Protein AF-A0A8J5IFN2-F1 (afdb_monomer_lite)

Radius of gyration: 24.13 Å; chains: 1; bounding box: 60×72×52 Å

pLDDT: mean 73.54, std 18.76, range [31.75, 95.25]

Organism: NCBI:txid2496075

Foldseek 3Di:
DPPPVVVVCCPPPPVVPPDDPVNVVVVVVVVCVVVVVDDDDDDDDDDDDPPPLPQDWEDDPNDIASDYQPDDDDQFFLLRLLCCQQQNDSVVSHHRLVPHALVNYNDPVVNVVSVLSVVLVVQLQVQLCVVVVHHDDNDDDSVSSVVSSVSSVVSQPFPDDPDPDDSRNQGSVNSVVRSVVVVCVVPVPPDDDPDDPDPDPDPDPPPDD

Sequence (209 aa):
MRYLAELVIYEKGVAAGNITRDVLEQTIRQILEEAGVGTTASAKEHSEHQQESSRNVHFWGGKFHFLPAKFEFPSADPLAAWMLWWFGNSTLGYPPLYRVTSRDLSSRHKASTLSEWATFVRHVTTEIESETGSAMPKIRTEAEAEKLFAIGINRLKLLPTIRARRGSQLQVSMFLRLVREAKKVANPNARSVPFRKRKRVKPGNTTVE

Structure (mmCIF, N/CA/C/O backbone):
data_AF-A0A8J5IFN2-F1
#
_entry.id   AF-A0A8J5IFN2-F1
#
loop_
_atom_site.group_PDB
_atom_site.id
_atom_site.type_symbol
_atom_site.label_atom_id
_atom_site.label_alt_id
_atom_site.label_comp_id
_atom_site.label_asym_id
_atom_site.label_entity_id
_atom_site.label_seq_id
_atom_site.pdbx_PDB_ins_code
_atom_site.Cartn_x
_atom_site.Cartn_y
_atom_site.Cartn_z
_atom_site.occupancy
_atom_site.B_iso_or_equiv
_atom_site.auth_seq_id
_atom_site.auth_comp_id
_atom_site.auth_asym_id
_atom_site.auth_atom_id
_atom_site.pdbx_PDB_model_num
ATOM 1 N N . MET A 1 1 ? 11.448 -15.592 -21.809 1.00 43.34 1 MET A N 1
ATOM 2 C CA . MET A 1 1 ? 12.712 -15.249 -21.114 1.00 43.34 1 MET A CA 1
ATOM 3 C C . MET A 1 1 ? 13.978 -15.765 -21.821 1.00 43.34 1 MET A C 1
ATOM 5 O O . MET A 1 1 ? 15.039 -15.675 -21.230 1.00 43.34 1 MET A O 1
ATOM 9 N N . ARG A 1 2 ? 13.921 -16.260 -23.074 1.00 40.34 2 ARG A N 1
ATOM 10 C CA . ARG A 1 2 ? 15.127 -16.631 -23.851 1.00 40.34 2 ARG A CA 1
ATOM 11 C C . ARG A 1 2 ? 15.752 -15.450 -24.616 1.00 40.34 2 ARG A C 1
ATOM 13 O O . ARG A 1 2 ? 16.960 -15.310 -24.624 1.00 40.34 2 ARG A O 1
ATOM 20 N N . TYR A 1 3 ? 14.934 -14.538 -25.142 1.00 42.34 3 TYR A N 1
ATOM 21 C CA . TYR A 1 3 ? 15.401 -13.517 -26.094 1.00 42.34 3 TYR A CA 1
ATOM 22 C C . TYR A 1 3 ? 15.990 -12.227 -25.491 1.00 42.34 3 TYR A C 1
ATOM 24 O O . TYR A 1 3 ? 16.661 -11.479 -26.189 1.00 42.34 3 TYR A O 1
ATOM 32 N N . LEU A 1 4 ? 15.769 -11.936 -24.202 1.00 42.19 4 LEU A N 1
ATOM 33 C CA . LEU A 1 4 ? 16.251 -10.681 -23.589 1.00 42.19 4 LEU A CA 1
ATOM 34 C C . LEU A 1 4 ? 17.667 -10.787 -22.999 1.00 42.19 4 LEU A C 1
ATOM 36 O O . LEU A 1 4 ? 18.318 -9.764 -22.812 1.00 42.19 4 LEU A O 1
ATOM 40 N N . ALA A 1 5 ? 18.152 -12.006 -22.741 1.00 47.28 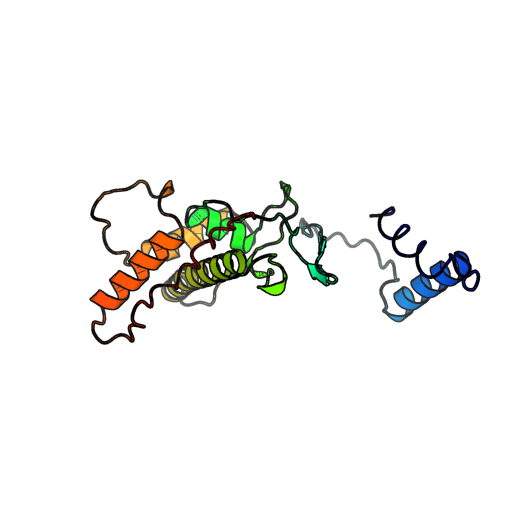5 ALA A N 1
ATOM 41 C CA . ALA A 1 5 ? 19.535 -12.245 -22.330 1.00 47.28 5 ALA A CA 1
ATOM 42 C C . ALA A 1 5 ? 20.501 -12.237 -23.530 1.00 47.28 5 ALA A C 1
ATOM 44 O O . ALA A 1 5 ? 21.638 -11.799 -23.388 1.00 47.28 5 ALA A O 1
ATOM 45 N N . GLU A 1 6 ? 20.039 -12.643 -24.719 1.00 48.25 6 GLU A N 1
ATOM 46 C CA . GLU A 1 6 ? 20.855 -12.646 -25.943 1.00 48.25 6 GLU A CA 1
ATOM 47 C C . GLU A 1 6 ? 21.257 -11.226 -26.380 1.00 48.25 6 GLU A C 1
ATOM 49 O O . GLU A 1 6 ? 22.394 -11.004 -26.787 1.00 48.25 6 GLU A O 1
ATOM 54 N N . LEU A 1 7 ? 20.366 -10.238 -26.231 1.00 51.53 7 LEU A N 1
ATOM 55 C CA . LEU A 1 7 ? 20.566 -8.892 -26.786 1.00 51.53 7 LEU A CA 1
ATOM 56 C C . LEU A 1 7 ? 21.576 -8.031 -26.005 1.00 51.53 7 LEU A C 1
ATOM 58 O O . LEU A 1 7 ? 22.334 -7.276 -26.605 1.00 51.53 7 LEU A O 1
ATOM 62 N N . VAL A 1 8 ? 21.625 -8.156 -24.672 1.00 53.34 8 VAL A N 1
ATOM 63 C CA . VAL A 1 8 ? 22.522 -7.344 -23.816 1.00 53.34 8 VAL A CA 1
ATOM 64 C C . VAL A 1 8 ? 23.979 -7.810 -23.915 1.00 53.34 8 VAL A C 1
ATOM 66 O O . VAL A 1 8 ? 24.912 -7.027 -23.747 1.00 53.34 8 VAL A O 1
ATOM 69 N N . ILE A 1 9 ? 24.175 -9.089 -24.214 1.00 52.50 9 ILE A N 1
ATOM 70 C CA . ILE A 1 9 ? 25.487 -9.730 -24.307 1.00 52.50 9 ILE A CA 1
ATOM 71 C C . ILE A 1 9 ? 26.126 -9.479 -25.683 1.00 52.50 9 ILE A C 1
ATOM 73 O O . ILE A 1 9 ? 27.347 -9.323 -25.785 1.00 52.50 9 ILE A O 1
ATOM 77 N N . TYR A 1 10 ? 25.301 -9.386 -26.731 1.00 49.12 10 TYR A N 1
ATOM 78 C CA . TYR A 1 10 ? 25.746 -9.183 -28.110 1.00 49.12 10 TYR A CA 1
ATOM 79 C C . TYR A 1 10 ? 26.488 -7.850 -28.307 1.00 49.12 10 TYR A C 1
ATOM 81 O O . TYR A 1 10 ? 27.454 -7.779 -29.062 1.00 49.12 10 TYR A O 1
ATOM 89 N N . GLU A 1 11 ? 26.086 -6.798 -27.588 1.00 50.50 11 GLU A N 1
ATOM 90 C CA . GLU A 1 11 ? 26.499 -5.427 -27.911 1.00 50.50 11 GLU A CA 1
ATOM 91 C C . GLU A 1 11 ? 27.787 -4.954 -27.211 1.00 50.50 11 GLU A C 1
ATOM 93 O O . GLU A 1 11 ? 28.382 -3.969 -27.643 1.00 50.50 11 GLU A O 1
ATOM 98 N N . LYS A 1 12 ? 28.255 -5.625 -26.143 1.00 55.62 12 LYS A N 1
ATOM 99 C CA . LYS A 1 12 ? 29.427 -5.143 -25.372 1.00 55.62 12 LYS A CA 1
ATOM 100 C C . LYS A 1 12 ? 30.565 -6.137 -25.128 1.00 55.62 12 LYS A C 1
ATOM 102 O O . LYS A 1 12 ? 31.643 -5.691 -24.753 1.00 55.62 12 LYS A O 1
ATOM 107 N N . GLY A 1 13 ? 30.370 -7.439 -25.354 1.00 52.16 13 GLY A N 1
ATOM 108 C CA . GLY A 1 13 ? 31.427 -8.452 -25.171 1.00 52.16 13 GLY A CA 1
ATOM 109 C C . GLY A 1 13 ? 31.839 -9.177 -26.455 1.00 52.16 13 GLY A C 1
ATOM 110 O O . GLY A 1 13 ? 33.022 -9.423 -26.673 1.00 52.16 13 GLY A O 1
ATOM 111 N N . VAL A 1 14 ? 30.875 -9.480 -27.330 1.00 48.56 14 VAL A N 1
ATOM 112 C CA . VAL A 1 14 ? 31.109 -10.297 -28.536 1.00 48.56 14 VAL A CA 1
ATOM 113 C C . VAL A 1 14 ? 31.611 -9.454 -29.716 1.00 48.56 14 VAL A C 1
ATOM 115 O O . VAL A 1 14 ? 32.464 -9.905 -30.476 1.00 48.56 14 VAL A O 1
ATOM 118 N N . ALA A 1 15 ? 31.173 -8.195 -29.829 1.00 49.09 15 ALA A N 1
ATOM 119 C CA . ALA A 1 15 ? 31.572 -7.289 -30.914 1.00 49.09 15 ALA A CA 1
ATOM 120 C C . ALA A 1 15 ? 33.068 -6.896 -30.909 1.00 49.09 15 ALA A C 1
ATOM 122 O O . ALA A 1 15 ? 33.572 -6.409 -31.916 1.00 49.09 15 ALA A O 1
ATOM 123 N N . ALA A 1 16 ? 33.787 -7.127 -29.803 1.00 47.34 16 ALA A N 1
ATOM 124 C CA . ALA A 1 16 ? 35.225 -6.863 -29.683 1.00 47.34 16 ALA A CA 1
ATOM 125 C C . ALA A 1 16 ? 36.113 -8.087 -29.999 1.00 47.34 16 ALA A C 1
ATOM 127 O O . ALA A 1 16 ? 37.327 -8.003 -29.845 1.00 47.34 16 ALA A O 1
ATOM 128 N N . GLY A 1 17 ? 35.534 -9.228 -30.402 1.00 52.47 17 GLY A N 1
ATOM 129 C CA . GLY A 1 17 ? 36.281 -10.415 -30.849 1.00 52.47 17 GLY A CA 1
ATOM 130 C C . GLY A 1 17 ? 37.013 -11.218 -29.762 1.00 52.47 17 GLY A C 1
ATOM 131 O O . GLY A 1 17 ? 37.648 -12.215 -30.087 1.00 52.47 17 GLY A O 1
ATOM 132 N N . ASN A 1 18 ? 36.914 -10.836 -28.484 1.00 55.81 18 ASN A N 1
ATOM 133 C CA . ASN A 1 18 ? 37.728 -11.429 -27.412 1.00 55.81 18 ASN A CA 1
ATOM 134 C C . ASN A 1 18 ? 37.058 -12.575 -26.635 1.00 55.81 18 ASN A C 1
ATOM 136 O O . ASN A 1 18 ? 37.735 -13.250 -25.863 1.00 55.81 18 ASN A O 1
ATOM 140 N N . ILE A 1 19 ? 35.750 -12.801 -26.790 1.00 61.88 19 ILE A N 1
ATOM 141 C CA . ILE A 1 19 ? 35.026 -13.853 -26.059 1.00 61.88 19 ILE A CA 1
ATOM 142 C C . ILE A 1 19 ? 34.065 -14.552 -27.020 1.00 61.88 19 ILE A C 1
ATOM 144 O O . ILE A 1 19 ? 33.159 -13.926 -27.573 1.00 61.88 19 ILE A O 1
ATOM 148 N N . THR A 1 20 ? 34.262 -15.857 -27.223 1.00 69.56 20 THR A N 1
ATOM 149 C CA . THR A 1 20 ? 33.338 -16.686 -28.002 1.00 69.56 20 THR A CA 1
ATOM 150 C C . THR A 1 20 ? 32.070 -16.959 -27.199 1.00 69.56 20 THR A C 1
ATOM 152 O O . THR A 1 20 ? 32.079 -17.012 -25.966 1.00 69.56 20 THR A O 1
ATOM 155 N N . ARG A 1 21 ? 30.957 -17.153 -27.911 1.00 63.50 21 ARG A N 1
ATOM 156 C CA . ARG A 1 21 ? 29.658 -17.504 -27.322 1.00 63.50 21 ARG A CA 1
ATOM 157 C C . ARG A 1 21 ? 29.769 -18.676 -26.341 1.00 63.50 21 ARG A C 1
ATOM 159 O O . ARG A 1 21 ? 29.189 -18.628 -25.261 1.00 63.50 21 ARG A O 1
ATOM 166 N N . ASP A 1 22 ? 30.552 -19.682 -26.705 1.00 67.94 22 ASP A N 1
ATOM 167 C CA . ASP A 1 22 ? 30.700 -20.911 -25.927 1.00 67.94 22 ASP A CA 1
ATOM 168 C C . ASP A 1 22 ? 31.394 -20.666 -24.583 1.00 67.94 22 ASP A C 1
ATOM 170 O O . ASP A 1 22 ? 30.965 -21.201 -23.563 1.00 67.94 22 ASP A O 1
ATOM 174 N N . VAL A 1 23 ? 32.411 -19.795 -24.552 1.00 72.94 23 VAL A N 1
ATOM 175 C CA . VAL A 1 23 ? 33.126 -19.429 -23.317 1.00 72.94 23 VAL A CA 1
ATOM 176 C C . VAL A 1 23 ? 32.189 -18.721 -22.346 1.00 72.94 23 VAL A C 1
ATOM 178 O O . VAL A 1 23 ? 32.189 -18.999 -21.146 1.00 72.94 23 VAL A O 1
ATOM 181 N N . LEU A 1 24 ? 31.343 -17.831 -22.857 1.00 76.00 24 LEU A N 1
ATOM 182 C CA . LEU A 1 24 ? 30.348 -17.155 -22.041 1.00 76.00 24 LEU A CA 1
ATOM 183 C C . LEU A 1 24 ? 29.290 -18.129 -21.501 1.00 76.00 24 LEU A C 1
ATOM 185 O O . LEU A 1 24 ? 28.970 -18.086 -20.312 1.00 76.00 24 LEU A O 1
ATOM 189 N N . GLU A 1 25 ? 28.757 -19.010 -22.352 1.00 74.81 25 GLU A N 1
ATOM 190 C CA . GLU A 1 25 ? 27.777 -20.015 -21.929 1.00 74.81 25 GLU A CA 1
ATOM 191 C C . GLU A 1 25 ? 28.360 -20.950 -20.859 1.00 74.81 25 GLU A C 1
ATOM 193 O O . GLU A 1 25 ? 27.680 -21.247 -19.874 1.00 74.81 25 GLU A O 1
ATOM 198 N N . GLN A 1 26 ? 29.625 -21.359 -20.995 1.00 72.75 26 GLN A N 1
ATOM 199 C CA . GLN A 1 26 ? 30.330 -22.152 -19.985 1.00 72.75 26 GLN A CA 1
ATOM 200 C C . GLN A 1 26 ? 30.529 -21.385 -18.676 1.00 72.75 26 GLN A C 1
ATOM 202 O O . GLN A 1 26 ? 30.236 -21.922 -17.611 1.00 72.75 26 GLN A O 1
ATOM 207 N N . THR A 1 27 ? 30.943 -20.119 -18.742 1.00 77.12 27 THR A N 1
ATOM 208 C CA . THR A 1 27 ? 31.175 -19.291 -17.546 1.00 77.12 27 THR A CA 1
ATOM 209 C C . THR A 1 27 ? 29.883 -19.098 -16.750 1.00 77.12 27 THR A C 1
ATOM 211 O O . THR A 1 27 ? 29.876 -19.211 -15.527 1.00 77.12 27 THR A O 1
ATOM 214 N N . ILE A 1 28 ? 28.757 -18.863 -17.433 1.00 79.75 28 ILE A N 1
ATOM 215 C CA . ILE A 1 28 ? 27.448 -18.734 -16.779 1.00 79.75 28 ILE A CA 1
ATOM 216 C C . ILE A 1 28 ? 27.044 -20.051 -16.109 1.00 79.75 28 ILE A C 1
ATOM 218 O O . ILE A 1 28 ? 26.578 -20.031 -14.971 1.00 79.75 28 ILE A O 1
ATOM 222 N N . ARG A 1 29 ? 27.220 -21.193 -16.788 1.00 76.94 29 ARG A N 1
ATOM 223 C CA . ARG A 1 29 ? 26.916 -22.515 -16.213 1.00 76.94 29 ARG A CA 1
ATOM 224 C C . ARG A 1 29 ? 27.750 -22.787 -14.967 1.00 76.94 29 ARG A C 1
ATOM 226 O O . ARG A 1 29 ? 27.187 -23.175 -13.951 1.00 76.94 29 ARG A O 1
ATOM 233 N N . GLN A 1 30 ? 29.045 -22.493 -15.026 1.00 74.88 30 GLN A N 1
ATOM 234 C CA . GLN A 1 30 ? 29.959 -22.674 -13.907 1.00 74.88 30 GLN A CA 1
ATOM 235 C C . GLN A 1 30 ? 29.561 -21.815 -12.698 1.00 74.88 30 GLN A C 1
ATOM 237 O O . GLN A 1 30 ? 29.456 -22.334 -11.594 1.00 74.88 30 GLN A O 1
ATOM 242 N N . ILE A 1 31 ? 29.240 -20.532 -12.900 1.00 78.69 31 ILE A N 1
ATOM 243 C CA . ILE A 1 31 ? 28.784 -19.649 -11.811 1.00 78.69 31 ILE A CA 1
ATOM 244 C C . ILE A 1 31 ? 27.484 -20.169 -11.178 1.00 78.69 31 ILE A C 1
ATOM 246 O O . ILE A 1 31 ? 27.303 -20.086 -9.964 1.00 78.69 31 ILE A O 1
ATOM 250 N N . LEU A 1 32 ? 26.560 -20.701 -11.985 1.00 78.19 32 LEU A N 1
ATOM 251 C CA . LEU A 1 32 ? 25.302 -21.265 -11.486 1.00 78.19 32 LEU A CA 1
ATOM 252 C C . LEU A 1 32 ? 25.517 -22.564 -10.697 1.00 78.19 32 LEU A C 1
ATOM 254 O O . LEU A 1 32 ? 24.829 -22.787 -9.699 1.00 78.19 32 LEU A O 1
ATOM 258 N N . GLU A 1 33 ? 26.464 -23.401 -11.115 1.00 75.50 33 GLU A N 1
ATOM 259 C CA . GLU A 1 33 ? 26.865 -24.613 -10.393 1.00 75.50 33 GLU A CA 1
ATOM 260 C C . GLU A 1 33 ? 27.577 -24.278 -9.077 1.00 75.50 33 GLU A C 1
ATOM 262 O O . GLU A 1 33 ? 27.197 -24.805 -8.031 1.00 75.50 33 GLU A O 1
ATOM 267 N N . GLU A 1 34 ? 28.527 -23.339 -9.095 1.00 71.88 34 GLU A N 1
ATOM 268 C CA . GLU A 1 34 ? 29.237 -22.847 -7.906 1.00 71.88 34 GLU A CA 1
ATOM 269 C C . GLU A 1 34 ? 28.287 -22.190 -6.892 1.00 71.88 34 GLU A C 1
ATOM 271 O O . GLU A 1 34 ? 28.459 -22.334 -5.682 1.00 71.88 34 GLU A O 1
ATOM 276 N N . ALA A 1 35 ? 27.236 -21.520 -7.372 1.00 71.88 35 ALA A N 1
ATOM 277 C CA . ALA A 1 35 ? 26.184 -20.948 -6.535 1.00 71.88 35 ALA A CA 1
ATOM 278 C C . ALA A 1 35 ? 25.167 -21.987 -6.013 1.00 71.88 35 ALA A C 1
ATOM 280 O O . ALA A 1 35 ? 24.217 -21.613 -5.321 1.00 71.88 35 ALA A O 1
ATOM 281 N N . GLY A 1 36 ? 25.323 -23.276 -6.344 1.00 61.78 36 GLY A N 1
ATOM 282 C CA . GLY A 1 36 ? 24.422 -24.350 -5.913 1.00 61.78 36 GLY A CA 1
ATOM 283 C C . GLY A 1 36 ? 23.045 -24.330 -6.588 1.00 61.78 36 GLY A C 1
ATOM 284 O O . GLY A 1 36 ? 22.109 -24.954 -6.096 1.00 61.78 36 GLY A O 1
ATOM 285 N N . VAL A 1 37 ? 22.897 -23.633 -7.719 1.00 58.44 37 VAL A N 1
ATOM 286 C CA . VAL A 1 37 ? 21.622 -23.464 -8.448 1.00 58.44 37 VAL A CA 1
ATOM 287 C C . VAL A 1 37 ? 21.385 -24.608 -9.461 1.00 58.44 37 VAL A C 1
ATOM 289 O O . VAL A 1 37 ? 20.407 -24.604 -10.203 1.00 58.44 37 VAL A O 1
ATOM 292 N N . GLY A 1 38 ? 22.257 -25.624 -9.487 1.00 55.91 38 GLY A N 1
ATOM 293 C CA . GLY A 1 38 ? 22.353 -26.615 -10.567 1.00 55.91 38 GLY A CA 1
ATOM 294 C C . GLY A 1 38 ? 22.021 -28.079 -10.248 1.00 55.91 38 GLY A C 1
ATOM 295 O O . GLY A 1 38 ? 22.375 -28.936 -11.049 1.00 55.91 38 GLY A O 1
ATOM 296 N N . THR A 1 39 ? 21.364 -28.420 -9.134 1.00 45.06 39 THR A N 1
ATOM 297 C CA . THR A 1 39 ? 20.964 -29.821 -8.870 1.00 45.06 39 THR A CA 1
ATOM 298 C C . THR A 1 39 ? 19.455 -30.024 -8.956 1.00 45.06 39 THR A C 1
ATOM 300 O O . THR A 1 39 ? 18.676 -29.590 -8.111 1.00 45.06 39 THR A O 1
ATOM 303 N N . THR A 1 40 ? 19.043 -30.753 -9.993 1.00 53.53 40 THR A N 1
ATOM 304 C CA . THR A 1 40 ? 17.741 -31.411 -10.098 1.00 53.53 40 THR A CA 1
ATOM 305 C C . THR A 1 40 ? 17.612 -32.463 -8.995 1.00 53.53 40 THR A C 1
ATOM 307 O O . THR A 1 40 ? 17.948 -33.630 -9.190 1.00 53.53 40 THR A O 1
ATOM 310 N N . ALA A 1 41 ? 17.129 -32.056 -7.823 1.00 39.12 41 ALA A N 1
ATOM 311 C CA . ALA A 1 41 ? 16.662 -32.971 -6.794 1.00 39.12 41 ALA A CA 1
ATOM 312 C C . ALA A 1 41 ? 15.143 -33.140 -6.925 1.00 39.12 41 ALA A C 1
ATOM 314 O O . ALA A 1 41 ? 14.375 -32.262 -6.550 1.00 39.12 41 ALA A O 1
ATOM 315 N N . SER A 1 42 ? 14.771 -34.287 -7.496 1.00 35.03 42 SER A N 1
ATOM 316 C CA . SER A 1 42 ? 13.567 -35.089 -7.254 1.00 35.03 42 SER A CA 1
ATOM 317 C C . SER A 1 42 ? 12.231 -34.364 -7.078 1.00 35.03 42 SER A C 1
ATOM 319 O O . SER A 1 42 ? 11.976 -33.704 -6.073 1.00 35.03 42 SER A O 1
ATOM 321 N N . ALA A 1 43 ? 11.309 -34.677 -7.990 1.00 42.97 43 ALA A N 1
ATOM 322 C CA . ALA A 1 43 ? 9.875 -34.591 -7.763 1.00 42.97 43 ALA A CA 1
ATOM 323 C C . ALA A 1 43 ? 9.523 -35.099 -6.352 1.00 42.97 43 ALA A C 1
ATOM 325 O O . ALA A 1 43 ? 9.616 -36.289 -6.053 1.00 42.97 43 ALA A O 1
ATOM 326 N N . LYS A 1 44 ? 9.151 -34.171 -5.474 1.00 33.62 44 LYS A N 1
ATOM 327 C CA . LYS A 1 44 ? 8.287 -34.434 -4.334 1.00 33.62 44 LYS A CA 1
ATOM 328 C C . LYS A 1 44 ? 7.076 -33.550 -4.530 1.00 33.62 44 LYS A C 1
ATOM 330 O O . LYS A 1 44 ? 7.169 -32.326 -4.482 1.00 33.62 44 LYS A O 1
ATOM 335 N N . GLU A 1 45 ? 5.969 -34.214 -4.816 1.00 39.28 45 GLU A N 1
ATOM 336 C CA . GLU A 1 45 ? 4.632 -33.660 -4.752 1.00 39.28 45 GLU A CA 1
ATOM 337 C C . GLU A 1 45 ? 4.443 -32.993 -3.387 1.00 39.28 45 GLU A C 1
ATOM 339 O O . GLU A 1 45 ? 4.274 -33.646 -2.362 1.00 39.28 45 GLU A O 1
ATOM 344 N N . HIS A 1 46 ? 4.494 -31.667 -3.380 1.00 31.75 46 HIS A N 1
ATOM 345 C CA . HIS A 1 46 ? 3.772 -30.867 -2.414 1.00 31.75 46 HIS A CA 1
ATOM 346 C C . HIS A 1 46 ? 2.969 -29.843 -3.198 1.00 31.75 46 HIS A C 1
ATOM 348 O O . HIS A 1 46 ? 3.479 -28.840 -3.697 1.00 31.75 46 HIS A O 1
ATOM 354 N N . SER A 1 47 ? 1.691 -30.173 -3.330 1.00 42.41 47 SER A N 1
ATOM 355 C CA . SER A 1 47 ? 0.607 -29.263 -3.638 1.00 42.41 47 SER A CA 1
ATOM 356 C C . SER A 1 47 ? 0.732 -27.998 -2.799 1.00 42.41 47 SER A C 1
ATOM 358 O O . SER A 1 47 ? 0.697 -28.052 -1.576 1.00 42.41 47 SER A O 1
ATOM 360 N N . GLU A 1 48 ? 0.887 -26.872 -3.475 1.00 32.91 48 GLU A N 1
ATOM 361 C CA . GLU A 1 48 ? 0.045 -25.685 -3.350 1.00 32.91 48 GLU A CA 1
ATOM 362 C C . GLU A 1 48 ? 0.576 -24.682 -4.369 1.00 32.91 48 GLU A C 1
ATOM 364 O O . GLU A 1 48 ? 1.776 -24.415 -4.428 1.00 32.91 48 GLU A O 1
ATOM 369 N N . HIS A 1 49 ? -0.319 -24.163 -5.209 1.00 33.16 49 HIS A N 1
ATOM 370 C CA . HIS A 1 49 ? -0.044 -23.099 -6.164 1.00 33.16 49 HIS A CA 1
ATOM 371 C C . HIS A 1 49 ? 0.593 -21.889 -5.462 1.00 33.16 49 HIS A C 1
ATOM 373 O O . HIS A 1 49 ? -0.073 -20.928 -5.086 1.00 33.16 49 HIS A O 1
ATOM 379 N N . GLN A 1 50 ? 1.916 -21.891 -5.347 1.00 35.62 50 GLN A N 1
ATOM 380 C CA . GLN A 1 50 ? 2.679 -20.664 -5.337 1.00 35.62 50 GLN A CA 1
ATOM 381 C C . GLN A 1 50 ? 2.711 -20.216 -6.785 1.00 35.62 50 GLN A C 1
ATOM 383 O O . GLN A 1 50 ? 3.547 -20.638 -7.581 1.00 35.62 50 GLN A O 1
ATOM 388 N N . GLN A 1 51 ? 1.751 -19.372 -7.143 1.00 40.69 51 GLN A N 1
ATOM 389 C CA . GLN A 1 51 ? 1.935 -18.482 -8.269 1.00 40.69 51 GLN A CA 1
ATOM 390 C C . GLN A 1 51 ? 3.107 -17.581 -7.860 1.00 40.69 51 GLN A C 1
ATOM 392 O O . GLN A 1 51 ? 2.930 -16.553 -7.207 1.00 40.69 51 GLN A O 1
ATOM 397 N N . GLU A 1 52 ? 4.336 -18.029 -8.132 1.00 40.91 52 GLU A N 1
ATOM 398 C CA . GLU A 1 52 ? 5.501 -17.162 -8.155 1.00 40.91 52 GLU A CA 1
ATOM 399 C C . GLU A 1 52 ? 5.138 -16.065 -9.143 1.00 40.91 52 GLU A C 1
ATOM 401 O O . GLU A 1 52 ? 5.188 -16.261 -10.355 1.00 40.91 52 GLU A O 1
ATOM 406 N N . SER A 1 53 ? 4.653 -14.939 -8.610 1.00 49.53 53 SER A N 1
ATOM 407 C CA . SER A 1 53 ? 4.360 -13.742 -9.378 1.00 49.53 53 SER A CA 1
ATOM 408 C C . SER A 1 53 ? 5.600 -13.495 -10.215 1.00 49.53 53 SER A C 1
ATOM 410 O O . SER A 1 53 ? 6.657 -13.203 -9.640 1.00 49.53 53 SER A O 1
ATOM 412 N N . SER A 1 54 ? 5.491 -13.717 -11.524 1.00 51.44 54 SER A N 1
ATOM 413 C CA . SER A 1 54 ? 6.574 -13.579 -12.483 1.00 51.44 54 SER A CA 1
ATOM 414 C C . SER A 1 54 ? 7.359 -12.336 -12.095 1.00 51.44 54 SER A C 1
ATOM 416 O O . SER A 1 54 ? 6.783 -11.247 -12.047 1.00 51.44 54 SER A O 1
ATOM 418 N N . ARG A 1 55 ? 8.621 -12.511 -11.677 1.00 65.19 55 ARG A N 1
ATOM 419 C CA . ARG A 1 55 ? 9.492 -11.417 -11.228 1.00 65.19 55 ARG A CA 1
ATOM 420 C C . ARG A 1 55 ? 9.805 -10.557 -12.452 1.00 65.19 55 ARG A C 1
ATOM 422 O O . ARG A 1 55 ? 10.869 -10.675 -13.048 1.00 65.19 55 ARG A O 1
ATOM 429 N N . ASN A 1 56 ? 8.835 -9.756 -12.878 1.00 76.00 56 ASN A N 1
ATOM 430 C CA . ASN A 1 56 ? 8.964 -8.867 -14.012 1.00 76.00 56 ASN A CA 1
ATOM 431 C C . ASN A 1 56 ? 9.866 -7.725 -13.573 1.00 76.00 56 ASN A C 1
ATOM 433 O O . ASN A 1 56 ? 9.518 -6.920 -12.710 1.00 76.00 56 ASN A O 1
ATOM 437 N N . VAL A 1 57 ? 11.070 -7.717 -14.132 1.00 85.19 57 VAL A N 1
ATOM 438 C CA . VAL A 1 57 ? 12.056 -6.672 -13.899 1.00 85.19 57 VAL A CA 1
ATOM 439 C C . VAL A 1 57 ? 12.082 -5.775 -15.126 1.00 85.19 57 VAL A C 1
ATOM 441 O O . VAL A 1 57 ? 12.105 -6.240 -16.265 1.00 85.19 57 VAL A O 1
ATOM 444 N N . HIS A 1 58 ? 12.081 -4.472 -14.888 1.00 88.75 58 HIS A N 1
ATOM 445 C CA . HIS A 1 58 ? 12.119 -3.436 -15.904 1.00 88.75 58 HIS A CA 1
ATOM 446 C C . HIS A 1 58 ? 13.435 -2.669 -15.802 1.00 88.75 58 HIS A C 1
ATOM 448 O O . HIS A 1 58 ? 13.893 -2.370 -14.702 1.00 88.75 58 HIS A O 1
ATOM 454 N N . PHE A 1 59 ? 14.036 -2.322 -16.939 1.00 88.44 59 PHE A N 1
ATOM 455 C CA . PHE A 1 59 ? 15.263 -1.529 -16.977 1.00 88.44 59 PHE A CA 1
ATOM 456 C C . PHE A 1 59 ? 14.970 -0.130 -17.515 1.00 88.44 59 PHE A C 1
ATOM 458 O O . PHE A 1 59 ? 14.489 0.027 -18.636 1.00 88.44 59 PHE A O 1
ATOM 465 N N . TRP A 1 60 ? 15.222 0.889 -16.699 1.00 92.25 60 TRP A N 1
ATOM 466 C CA . TRP A 1 60 ? 15.119 2.297 -17.079 1.00 92.25 60 TRP A CA 1
ATOM 467 C C . TRP A 1 60 ? 15.989 3.142 -16.144 1.00 92.25 60 TRP A C 1
ATOM 469 O O . TRP A 1 60 ? 16.368 2.694 -15.070 1.00 92.25 60 TRP A O 1
ATOM 479 N N . GLY A 1 61 ? 16.404 4.340 -16.571 1.00 85.44 61 GLY A N 1
ATOM 480 C CA . GLY A 1 61 ? 17.287 5.190 -15.753 1.00 85.44 61 GLY A CA 1
ATOM 481 C C . GLY A 1 61 ? 18.625 4.534 -15.365 1.00 85.44 61 GLY A C 1
ATOM 482 O O . GLY A 1 61 ? 19.199 4.883 -14.334 1.00 85.44 61 GLY A O 1
ATOM 483 N N . GLY A 1 62 ? 19.093 3.559 -16.156 1.00 87.38 62 GLY A N 1
ATOM 484 C CA . GLY A 1 62 ? 20.326 2.807 -15.905 1.00 87.38 62 GLY A CA 1
ATOM 485 C C . GLY A 1 62 ? 20.253 1.808 -14.744 1.00 87.38 62 GLY A C 1
ATOM 486 O O . GLY A 1 62 ? 21.300 1.370 -14.272 1.00 87.38 62 GLY A O 1
ATOM 487 N N . LYS A 1 63 ? 19.056 1.474 -14.238 1.00 90.25 63 LYS A N 1
ATOM 488 C CA . LYS A 1 63 ? 18.858 0.579 -13.087 1.00 90.25 63 LYS A CA 1
ATOM 489 C C . LYS A 1 63 ? 17.725 -0.416 -13.343 1.00 90.25 63 LYS A C 1
ATOM 491 O O . LYS A 1 63 ? 16.874 -0.214 -14.207 1.00 90.25 63 LYS A O 1
ATOM 496 N N . PHE A 1 64 ? 17.740 -1.507 -12.581 1.00 88.94 64 PHE A N 1
ATOM 497 C CA . PHE A 1 64 ? 16.656 -2.484 -12.548 1.00 88.94 64 PHE A CA 1
ATOM 498 C C . PHE A 1 64 ? 15.579 -2.054 -11.553 1.00 88.94 64 PHE A C 1
ATOM 500 O O . PHE A 1 64 ? 15.888 -1.614 -10.445 1.00 88.94 64 PHE A O 1
ATOM 507 N N . HIS A 1 65 ? 14.326 -2.211 -11.963 1.00 90.62 65 HIS A N 1
ATOM 508 C CA . HIS A 1 65 ? 13.145 -1.762 -11.244 1.00 90.62 65 HIS A CA 1
ATOM 509 C C . HIS A 1 65 ? 12.052 -2.824 -11.273 1.00 90.62 65 HIS A C 1
ATOM 511 O O . HIS A 1 65 ? 11.892 -3.543 -12.258 1.00 90.62 65 HIS A O 1
ATOM 517 N N . PHE A 1 66 ? 11.242 -2.869 -10.221 1.00 90.12 66 PHE A N 1
ATOM 518 C CA . PHE A 1 66 ? 10.081 -3.762 -10.143 1.00 90.12 66 PHE A CA 1
ATOM 519 C C . PHE A 1 66 ? 8.848 -3.267 -10.905 1.00 90.12 66 PHE A C 1
ATOM 521 O O . PHE A 1 66 ? 7.888 -4.011 -11.082 1.00 90.12 66 PHE A O 1
ATOM 528 N N . LEU A 1 67 ? 8.856 -2.008 -11.345 1.00 91.19 67 LEU A N 1
ATOM 529 C CA . LEU A 1 67 ? 7.763 -1.397 -12.090 1.00 91.19 67 LEU A CA 1
ATOM 530 C C . LEU A 1 67 ? 8.281 -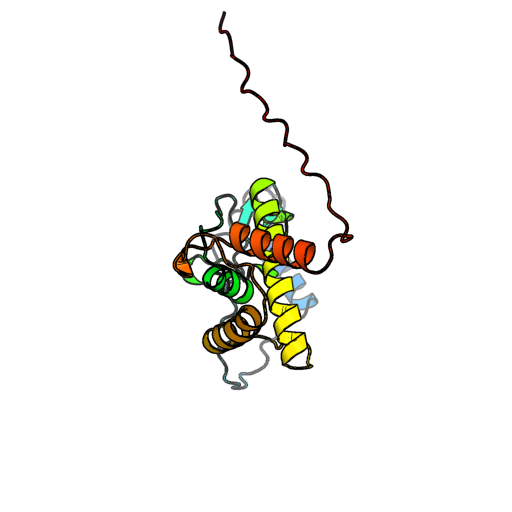0.770 -13.389 1.00 91.19 67 LEU A C 1
ATOM 532 O O . LEU A 1 67 ? 9.410 -0.265 -13.433 1.00 91.19 67 LEU A O 1
ATOM 536 N N . PRO A 1 68 ? 7.472 -0.761 -14.460 1.00 90.50 68 PRO A N 1
ATOM 537 C CA . PRO A 1 68 ? 7.835 -0.076 -15.691 1.00 90.50 68 PRO A CA 1
ATOM 538 C C . PRO A 1 68 ? 7.863 1.443 -15.473 1.00 90.50 68 PRO A C 1
ATOM 540 O O . PRO A 1 68 ? 7.073 1.983 -14.701 1.00 90.50 68 PRO A O 1
ATOM 543 N N . ALA A 1 69 ? 8.700 2.168 -16.222 1.00 89.75 69 ALA A N 1
ATOM 544 C CA . ALA A 1 69 ? 8.813 3.630 -16.102 1.00 89.75 69 ALA A CA 1
ATOM 545 C C . ALA A 1 69 ? 7.463 4.361 -16.268 1.00 89.75 69 ALA A C 1
ATOM 547 O O . ALA A 1 69 ? 7.205 5.379 -15.619 1.00 89.75 69 ALA A O 1
ATOM 548 N N . LYS A 1 70 ? 6.589 3.809 -17.119 1.00 89.69 70 LYS A N 1
ATOM 549 C CA . LYS A 1 70 ? 5.237 4.305 -17.413 1.00 89.69 70 LYS A CA 1
ATOM 550 C C . LYS A 1 70 ? 4.159 3.864 -16.413 1.00 89.69 70 LYS A C 1
ATOM 552 O O . LYS A 1 70 ? 2.989 4.114 -16.661 1.00 89.69 70 LYS A O 1
ATOM 557 N N . PHE A 1 71 ? 4.522 3.181 -15.326 1.00 90.31 71 PHE A N 1
ATOM 558 C CA . PHE A 1 71 ? 3.569 2.783 -14.290 1.00 90.31 71 PHE A CA 1
ATOM 559 C C . PHE A 1 71 ? 2.844 4.005 -13.727 1.00 90.31 71 PHE A C 1
ATOM 561 O O . PHE A 1 71 ? 3.499 4.973 -13.340 1.00 90.31 71 PHE A O 1
ATOM 568 N N . GLU A 1 72 ? 1.522 3.937 -13.628 1.00 89.75 72 GLU A N 1
ATOM 569 C CA . GLU A 1 72 ? 0.705 4.947 -12.966 1.00 89.75 72 GLU A CA 1
ATOM 570 C C . GLU A 1 72 ? -0.105 4.304 -11.847 1.00 89.75 72 GLU A C 1
ATOM 572 O O . GLU A 1 72 ? -0.624 3.195 -11.990 1.00 89.75 72 GLU A O 1
ATOM 577 N N . PHE A 1 73 ? -0.221 5.017 -10.726 1.00 86.75 73 PHE A N 1
ATOM 578 C CA . PHE A 1 73 ? -1.108 4.584 -9.656 1.00 86.75 73 PHE A CA 1
ATOM 579 C C . PHE A 1 73 ? -2.558 4.746 -10.120 1.00 86.75 73 PHE A C 1
ATOM 581 O O . PHE A 1 73 ? -2.928 5.838 -10.564 1.00 86.75 73 PHE A O 1
ATOM 588 N N . PRO A 1 74 ? -3.398 3.707 -9.995 1.00 85.69 74 PRO A N 1
ATOM 589 C CA . PRO A 1 74 ? -4.809 3.856 -10.291 1.00 85.69 74 PRO A CA 1
ATOM 590 C C . PRO A 1 74 ? -5.452 4.816 -9.287 1.00 85.69 74 PRO A C 1
ATOM 592 O O . PRO A 1 74 ? -5.044 4.907 -8.124 1.00 85.69 74 PRO A O 1
ATOM 595 N N . SER A 1 75 ? -6.509 5.503 -9.722 1.00 79.62 75 SER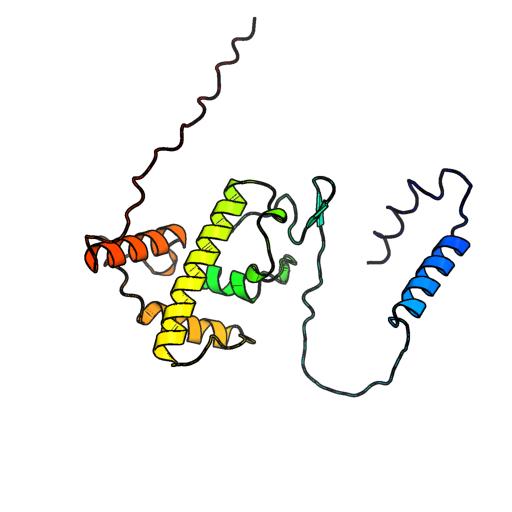 A N 1
ATOM 596 C CA . SER A 1 75 ? -7.431 6.159 -8.795 1.00 79.62 75 SER A CA 1
ATOM 597 C C . SER A 1 75 ? -8.215 5.076 -8.052 1.00 79.62 75 SER A C 1
ATOM 599 O O . SER A 1 75 ? -9.305 4.702 -8.472 1.00 79.62 75 SER A O 1
ATOM 601 N N . ALA A 1 76 ? -7.626 4.553 -6.981 1.00 79.06 76 ALA A N 1
ATOM 602 C CA . ALA A 1 76 ? -8.172 3.457 -6.196 1.00 79.06 76 ALA A CA 1
ATOM 603 C C . ALA A 1 76 ? -8.924 3.961 -4.956 1.00 79.06 76 ALA A C 1
ATOM 605 O O . ALA A 1 76 ? -8.501 4.922 -4.295 1.00 79.06 76 ALA A O 1
ATOM 606 N N . ASP A 1 77 ? -10.016 3.272 -4.631 1.00 84.94 77 ASP A N 1
ATOM 607 C CA . ASP A 1 77 ? -10.606 3.331 -3.298 1.00 84.94 77 ASP A CA 1
ATOM 608 C C . ASP A 1 77 ? -9.713 2.590 -2.268 1.00 84.94 77 ASP A C 1
ATOM 610 O O . ASP A 1 77 ? -8.773 1.884 -2.653 1.00 84.94 77 ASP A O 1
ATOM 614 N N . PRO A 1 78 ? -9.933 2.775 -0.952 1.00 88.50 78 PRO A N 1
ATOM 615 C CA . PRO A 1 78 ? -9.196 2.095 0.102 1.00 88.50 78 PRO A CA 1
ATOM 616 C C . PRO A 1 78 ? -9.086 0.577 -0.054 1.00 88.50 78 PRO A C 1
ATOM 618 O O . PRO A 1 78 ? -8.012 0.035 0.201 1.00 88.50 78 PRO A O 1
ATOM 621 N N . LEU A 1 79 ? -10.150 -0.106 -0.481 1.00 88.50 79 LEU A N 1
ATOM 622 C CA . LEU A 1 79 ? -10.137 -1.561 -0.622 1.00 88.50 79 LEU A CA 1
ATOM 623 C C . LEU A 1 79 ? -9.272 -1.973 -1.816 1.00 88.50 79 LEU A C 1
ATOM 625 O O . LEU A 1 79 ? -8.401 -2.827 -1.683 1.00 88.50 79 LEU A O 1
ATOM 629 N N . ALA A 1 80 ? -9.436 -1.317 -2.962 1.00 89.62 80 ALA A N 1
ATOM 630 C CA . ALA A 1 80 ? -8.617 -1.559 -4.143 1.00 89.62 80 ALA A CA 1
ATOM 631 C C . ALA A 1 80 ? -7.130 -1.262 -3.876 1.00 89.62 80 ALA A C 1
ATOM 633 O O . ALA A 1 80 ? -6.256 -2.016 -4.305 1.00 89.62 80 ALA A O 1
ATOM 634 N N . ALA A 1 81 ? -6.824 -0.199 -3.126 1.00 91.81 81 ALA A N 1
ATOM 635 C CA . ALA A 1 81 ? -5.459 0.109 -2.711 1.00 91.81 81 ALA A CA 1
ATOM 636 C C . ALA A 1 81 ? -4.889 -0.946 -1.750 1.00 91.81 81 ALA A C 1
ATOM 638 O O . ALA A 1 81 ? -3.723 -1.317 -1.876 1.00 91.81 81 ALA A O 1
ATOM 639 N N . TRP A 1 82 ? -5.708 -1.454 -0.823 1.00 94.12 82 TRP A N 1
ATOM 640 C CA . TRP A 1 82 ? -5.352 -2.558 0.070 1.00 94.12 82 TRP A CA 1
ATOM 641 C C . TRP A 1 82 ? -5.053 -3.847 -0.707 1.00 94.12 82 TRP A C 1
ATOM 643 O O . TRP A 1 82 ? -4.027 -4.481 -0.469 1.00 94.12 82 TRP A O 1
ATOM 653 N N . MET A 1 83 ? -5.876 -4.186 -1.699 1.00 93.12 83 MET A N 1
ATOM 654 C CA . MET A 1 83 ? -5.659 -5.352 -2.561 1.00 93.12 83 MET A CA 1
ATOM 655 C C . MET A 1 83 ? -4.380 -5.241 -3.383 1.00 93.12 83 MET A C 1
ATOM 657 O O . MET A 1 83 ? -3.533 -6.134 -3.349 1.00 93.12 83 MET A O 1
ATOM 661 N N . LEU A 1 84 ? -4.182 -4.107 -4.058 1.00 93.38 84 LEU A N 1
ATOM 662 C CA . LEU A 1 84 ? -2.956 -3.832 -4.808 1.00 93.38 84 LEU A CA 1
ATOM 663 C C . LEU A 1 84 ? -1.716 -3.864 -3.909 1.00 93.38 84 LEU A C 1
ATOM 665 O O . LEU A 1 84 ? -0.641 -4.271 -4.351 1.00 93.38 84 LEU A O 1
ATOM 669 N N . TRP A 1 85 ? -1.848 -3.459 -2.644 1.00 95.25 85 TRP A N 1
ATOM 670 C CA . TRP A 1 85 ? -0.742 -3.512 -1.701 1.00 95.25 85 TRP A CA 1
ATOM 671 C C . TRP A 1 85 ? -0.231 -4.935 -1.487 1.00 95.25 85 TRP A C 1
ATOM 673 O O . TRP A 1 85 ? 0.978 -5.152 -1.583 1.00 95.25 85 TRP A O 1
ATOM 683 N N . TRP A 1 86 ? -1.132 -5.891 -1.252 1.00 93.94 86 TRP A N 1
ATOM 684 C CA . TRP A 1 86 ? -0.786 -7.268 -0.886 1.00 93.94 86 TRP A CA 1
ATOM 685 C C . TRP A 1 86 ? -0.615 -8.219 -2.071 1.00 93.94 86 TRP A C 1
ATOM 687 O O . TRP A 1 86 ? 0.257 -9.088 -2.015 1.00 93.94 86 TRP A O 1
ATOM 697 N N . PHE A 1 87 ? -1.382 -8.034 -3.145 1.00 91.12 87 PHE A N 1
ATOM 698 C CA . PHE A 1 87 ? -1.392 -8.938 -4.302 1.00 91.12 87 PHE A CA 1
ATOM 699 C C . PHE A 1 87 ? -0.791 -8.319 -5.564 1.00 91.12 87 PHE A C 1
ATOM 701 O O . PHE A 1 87 ? -0.356 -9.041 -6.460 1.00 91.12 87 PHE A O 1
ATOM 708 N N . GLY A 1 88 ? -0.699 -6.990 -5.628 1.00 91.19 88 GLY A N 1
ATOM 709 C CA . GLY A 1 88 ? -0.276 -6.303 -6.843 1.00 91.19 88 GLY A CA 1
ATOM 710 C C . GLY A 1 88 ? -1.309 -6.477 -7.953 1.00 91.19 88 GLY A C 1
ATOM 711 O O . GLY A 1 88 ? -2.508 -6.542 -7.696 1.00 91.19 88 GLY A O 1
ATOM 712 N N . ASN A 1 89 ? -0.847 -6.535 -9.200 1.00 88.81 89 ASN A N 1
ATOM 713 C CA . ASN A 1 89 ? -1.705 -6.831 -10.342 1.00 88.81 89 ASN A CA 1
ATOM 714 C C . ASN A 1 89 ? -1.016 -7.851 -11.248 1.00 88.81 89 ASN A C 1
ATOM 716 O O . ASN A 1 89 ? -0.163 -7.494 -12.060 1.00 88.81 89 ASN A O 1
ATOM 720 N N . SER A 1 90 ? -1.416 -9.114 -11.123 1.00 82.19 90 SER A N 1
ATOM 721 C CA . SER A 1 90 ? -0.874 -10.230 -11.899 1.00 82.19 90 SER A CA 1
ATOM 722 C C . SER A 1 90 ? -1.096 -10.066 -13.404 1.00 82.19 90 SER A C 1
ATOM 724 O O . SER A 1 90 ? -0.184 -10.348 -14.178 1.00 82.19 90 SER A O 1
ATOM 726 N N . THR A 1 91 ? -2.248 -9.530 -13.827 1.00 83.00 91 THR A N 1
ATOM 727 C CA . THR A 1 91 ? -2.564 -9.325 -15.254 1.00 83.00 91 THR A CA 1
ATOM 728 C C . THR A 1 91 ? -1.615 -8.333 -15.926 1.00 83.00 91 THR A C 1
ATOM 730 O O . THR A 1 91 ? -1.206 -8.539 -17.065 1.00 83.00 91 THR A O 1
ATOM 733 N N . LEU A 1 92 ? -1.206 -7.286 -15.202 1.00 83.25 92 LEU A N 1
ATOM 734 C CA . LEU A 1 92 ? -0.228 -6.298 -15.670 1.00 83.25 92 LEU A CA 1
ATOM 735 C C . LEU A 1 92 ? 1.210 -6.635 -15.258 1.00 83.25 92 LEU A C 1
ATOM 737 O O . LEU A 1 92 ? 2.135 -5.884 -15.574 1.00 83.25 92 LEU A O 1
ATOM 741 N N . GLY A 1 93 ? 1.408 -7.751 -14.555 1.00 83.69 93 GLY A N 1
ATOM 742 C CA . GLY A 1 93 ? 2.712 -8.178 -14.075 1.00 83.69 93 GLY A CA 1
ATOM 743 C C . GLY A 1 93 ? 3.297 -7.303 -12.966 1.00 83.69 93 GLY A C 1
ATOM 744 O O . GLY A 1 93 ? 4.513 -7.312 -12.786 1.00 83.69 93 GLY A O 1
ATOM 745 N N . TYR A 1 94 ? 2.470 -6.534 -12.255 1.00 88.75 94 TYR A N 1
ATOM 746 C CA . TYR A 1 94 ? 2.901 -5.675 -11.156 1.00 88.75 94 TYR A CA 1
ATOM 747 C C . TYR A 1 94 ? 2.995 -6.480 -9.862 1.00 88.75 94 TYR A C 1
ATOM 749 O O . TYR A 1 94 ? 2.017 -7.131 -9.481 1.00 88.75 94 TYR A O 1
ATOM 757 N N . PRO A 1 95 ? 4.135 -6.426 -9.154 1.00 90.31 95 PRO A N 1
ATOM 758 C CA . PRO A 1 95 ? 4.270 -7.122 -7.890 1.00 90.31 95 PRO A CA 1
ATOM 759 C C . PRO A 1 95 ? 3.405 -6.463 -6.810 1.00 90.31 95 PRO A C 1
ATOM 761 O O . PRO A 1 95 ? 2.993 -5.306 -6.957 1.00 90.31 95 PRO A O 1
ATOM 764 N N . PRO A 1 96 ? 3.183 -7.163 -5.687 1.00 93.31 96 PRO A N 1
ATOM 765 C CA . PRO A 1 96 ? 2.646 -6.548 -4.482 1.00 93.31 96 PRO A CA 1
ATOM 766 C C . PRO A 1 96 ? 3.373 -5.251 -4.130 1.00 93.31 96 PRO A C 1
ATOM 768 O O . PRO A 1 96 ? 4.607 -5.232 -4.029 1.00 93.31 96 PRO A O 1
ATOM 771 N N . LEU A 1 97 ? 2.624 -4.163 -3.929 1.00 92.44 97 LEU A N 1
ATOM 772 C CA . LEU A 1 97 ? 3.226 -2.840 -3.745 1.00 92.44 97 LEU A CA 1
ATOM 773 C C . LEU A 1 97 ? 4.047 -2.724 -2.456 1.00 92.44 97 LEU A C 1
ATOM 775 O O . LEU A 1 97 ? 4.938 -1.881 -2.403 1.00 92.44 97 LEU A O 1
ATOM 779 N N . TYR A 1 98 ? 3.847 -3.597 -1.459 1.00 91.50 98 TYR A N 1
ATOM 780 C CA . TYR A 1 98 ? 4.719 -3.634 -0.274 1.00 91.50 98 TYR A CA 1
ATOM 781 C C . TYR A 1 98 ? 6.187 -3.962 -0.601 1.00 91.50 98 TYR A C 1
ATOM 783 O O . TYR A 1 98 ? 7.070 -3.686 0.209 1.00 91.50 98 TYR A O 1
ATOM 791 N N . ARG A 1 99 ? 6.461 -4.555 -1.773 1.00 89.75 99 ARG A N 1
ATOM 792 C CA . ARG A 1 99 ? 7.820 -4.861 -2.257 1.00 89.75 99 ARG A CA 1
ATOM 793 C C . ARG A 1 99 ? 8.445 -3.714 -3.051 1.00 89.75 99 ARG A C 1
ATOM 795 O O . ARG A 1 99 ? 9.646 -3.733 -3.305 1.00 89.75 99 ARG A O 1
ATOM 802 N N . VAL A 1 100 ? 7.637 -2.743 -3.468 1.00 91.81 100 VAL A N 1
ATOM 803 C CA . VAL A 1 100 ? 8.060 -1.616 -4.300 1.00 91.81 100 VAL A CA 1
ATOM 804 C C . VAL A 1 100 ? 8.691 -0.549 -3.414 1.00 91.81 100 VAL A C 1
ATOM 806 O O . VAL A 1 100 ? 8.172 -0.205 -2.353 1.00 91.81 100 VAL A O 1
ATOM 809 N N . THR A 1 101 ? 9.807 0.018 -3.861 1.00 90.06 101 THR A N 1
ATOM 810 C CA . THR A 1 101 ? 10.476 1.128 -3.178 1.00 90.06 101 THR A CA 1
ATOM 811 C C . THR A 1 101 ? 10.357 2.424 -3.975 1.00 90.06 101 THR A C 1
ATOM 813 O O . THR A 1 101 ? 10.010 2.433 -5.153 1.00 90.06 101 THR A O 1
ATOM 816 N N . SER A 1 102 ? 10.698 3.560 -3.362 1.00 89.69 102 SER A N 1
ATOM 817 C CA . SER A 1 102 ? 10.729 4.853 -4.065 1.00 89.69 102 SER A CA 1
ATOM 818 C C . SER A 1 102 ? 11.668 4.867 -5.277 1.00 89.69 102 SER A C 1
ATOM 820 O O . SER A 1 102 ? 11.464 5.665 -6.188 1.00 89.69 102 SER A O 1
ATOM 822 N N . ARG A 1 103 ? 12.675 3.980 -5.303 1.00 89.19 103 ARG A N 1
ATOM 823 C CA . ARG A 1 103 ? 13.600 3.809 -6.431 1.00 89.19 103 ARG A CA 1
ATOM 824 C C . ARG A 1 103 ? 12.926 3.181 -7.642 1.00 89.19 103 ARG A C 1
ATOM 826 O O . ARG A 1 103 ? 13.358 3.446 -8.750 1.00 89.19 103 ARG A O 1
ATOM 833 N N . ASP A 1 104 ? 11.872 2.399 -7.440 1.00 89.50 104 ASP A N 1
ATOM 834 C CA . ASP A 1 104 ? 11.112 1.721 -8.494 1.00 89.50 104 ASP A CA 1
ATOM 835 C C . ASP A 1 104 ? 10.100 2.642 -9.188 1.00 89.50 104 ASP A C 1
ATOM 837 O O . ASP A 1 104 ? 9.298 2.189 -10.000 1.00 89.50 104 ASP A O 1
ATOM 841 N N . LEU A 1 105 ? 10.109 3.941 -8.875 1.00 91.94 105 LEU A N 1
ATOM 842 C CA . LEU A 1 105 ? 9.133 4.903 -9.369 1.00 91.94 105 LEU A CA 1
ATOM 843 C C . LEU A 1 105 ? 9.823 6.022 -10.144 1.00 91.94 105 LEU A C 1
ATOM 845 O O . LEU A 1 105 ? 10.738 6.679 -9.654 1.00 91.94 105 LEU A O 1
ATOM 849 N N . SER A 1 106 ? 9.335 6.274 -11.357 1.00 89.50 106 SER A N 1
ATOM 850 C CA . SER A 1 106 ? 9.944 7.217 -12.304 1.00 89.50 106 SER A CA 1
ATOM 851 C C . SER A 1 106 ? 9.822 8.689 -11.908 1.00 89.50 106 SER A C 1
ATOM 853 O O . SER A 1 106 ? 10.469 9.545 -12.508 1.00 89.50 106 SER A O 1
ATOM 855 N N . SER A 1 107 ? 8.999 9.022 -10.908 1.00 91.06 107 SER A N 1
ATOM 856 C CA . SER A 1 107 ? 8.814 10.403 -10.469 1.00 91.06 107 SER A CA 1
ATOM 857 C C . SER A 1 107 ? 8.637 10.534 -8.960 1.00 91.06 107 SER A C 1
ATOM 859 O O . SER A 1 107 ? 8.089 9.668 -8.272 1.00 91.06 107 SER A O 1
ATOM 861 N N . ARG A 1 108 ? 9.024 11.702 -8.437 1.00 89.44 108 ARG A N 1
ATOM 862 C CA . ARG A 1 108 ? 8.819 12.060 -7.027 1.00 89.44 108 ARG A CA 1
ATOM 863 C C . ARG A 1 108 ? 7.340 12.076 -6.632 1.00 89.44 108 ARG A C 1
ATOM 865 O O . ARG A 1 108 ? 7.020 11.824 -5.474 1.00 89.44 108 ARG A O 1
ATOM 872 N N . HIS A 1 109 ? 6.442 12.402 -7.565 1.00 88.06 109 HIS A N 1
ATOM 873 C CA . HIS A 1 109 ? 5.004 12.377 -7.302 1.00 88.06 109 HIS A CA 1
ATOM 874 C C . HIS A 1 109 ? 4.530 10.951 -7.015 1.00 88.06 109 HIS A C 1
ATOM 876 O O . HIS A 1 109 ? 3.914 10.727 -5.980 1.00 88.06 109 HIS A O 1
ATOM 882 N N . LYS A 1 110 ? 4.933 9.984 -7.847 1.00 90.31 110 LYS A N 1
ATOM 883 C CA . LYS A 1 110 ? 4.635 8.560 -7.650 1.00 90.31 110 LYS A CA 1
ATOM 884 C C . LYS A 1 110 ? 5.189 8.047 -6.320 1.00 90.31 110 LYS A C 1
ATOM 886 O O . LYS A 1 110 ? 4.472 7.395 -5.570 1.00 90.31 110 LYS A O 1
ATOM 891 N N . ALA A 1 111 ? 6.429 8.406 -5.974 1.00 90.94 111 ALA A N 1
ATOM 892 C CA . ALA A 1 111 ? 7.020 8.044 -4.681 1.00 90.94 111 ALA A CA 1
ATOM 893 C C . ALA A 1 111 ? 6.251 8.632 -3.481 1.00 90.94 111 ALA A C 1
ATOM 895 O O . ALA A 1 111 ? 6.131 7.989 -2.437 1.00 90.94 111 ALA A O 1
ATOM 896 N N . SER A 1 112 ? 5.686 9.834 -3.633 1.00 88.69 112 SER A N 1
ATOM 897 C CA . SER A 1 112 ? 4.793 10.426 -2.632 1.00 88.69 112 SER A CA 1
ATOM 898 C C . SER A 1 112 ? 3.505 9.613 -2.490 1.00 88.69 112 SER A C 1
ATOM 900 O O . SER A 1 112 ? 3.117 9.312 -1.366 1.00 88.69 112 SER A O 1
ATOM 902 N N . THR A 1 113 ? 2.884 9.211 -3.603 1.00 89.69 113 THR A N 1
ATOM 903 C CA . THR A 1 113 ? 1.672 8.376 -3.603 1.00 89.69 113 THR A CA 1
ATOM 904 C C . THR A 1 113 ? 1.916 7.025 -2.930 1.00 89.69 113 THR A C 1
ATOM 906 O O . THR A 1 113 ? 1.136 6.633 -2.066 1.00 89.69 113 THR A O 1
ATOM 909 N N . LEU A 1 114 ? 3.037 6.354 -3.222 1.00 92.12 114 LEU A N 1
ATOM 910 C CA . LEU A 1 114 ? 3.422 5.117 -2.529 1.00 92.12 114 LEU A CA 1
ATOM 911 C C . LEU A 1 114 ? 3.540 5.326 -1.012 1.00 92.12 114 LEU A C 1
ATOM 913 O O . LEU A 1 114 ? 3.068 4.509 -0.229 1.00 92.12 114 LEU A O 1
ATOM 917 N N . SER A 1 115 ? 4.142 6.442 -0.593 1.00 91.25 115 SER A N 1
ATOM 918 C CA . SER A 1 115 ? 4.308 6.776 0.830 1.00 91.25 115 SER A CA 1
ATOM 919 C C . SER A 1 115 ? 2.963 7.031 1.524 1.00 91.25 115 SER A C 1
ATOM 921 O O . SER A 1 115 ? 2.771 6.670 2.689 1.00 91.25 115 SER A O 1
ATOM 923 N N . GLU A 1 116 ? 2.012 7.642 0.813 1.00 89.94 116 GLU A N 1
ATOM 924 C CA . GLU A 1 116 ? 0.636 7.802 1.285 1.00 89.94 116 GLU A CA 1
ATOM 925 C C . GLU A 1 116 ? -0.042 6.440 1.452 1.00 89.94 116 GLU A C 1
ATOM 927 O O . GLU A 1 116 ? -0.582 6.162 2.522 1.00 89.94 116 GLU A O 1
ATOM 932 N N . TRP A 1 117 ? 0.057 5.558 0.457 1.00 93.75 117 TRP A N 1
ATOM 933 C CA . TRP A 1 117 ? -0.515 4.211 0.518 1.00 93.75 117 TRP A CA 1
ATOM 934 C C . TRP A 1 117 ? 0.096 3.378 1.652 1.00 93.75 117 TRP A C 1
ATOM 936 O O . TRP A 1 117 ? -0.641 2.760 2.415 1.00 93.75 117 TRP A O 1
ATOM 946 N N . ALA A 1 118 ? 1.413 3.455 1.858 1.00 93.56 118 ALA A N 1
ATOM 947 C CA . ALA A 1 118 ? 2.088 2.812 2.986 1.00 93.56 118 ALA A CA 1
ATOM 948 C C . ALA A 1 118 ? 1.555 3.310 4.340 1.00 93.56 118 ALA A C 1
ATOM 950 O O . ALA A 1 118 ? 1.329 2.534 5.268 1.00 93.56 118 ALA A O 1
ATOM 951 N N . THR A 1 119 ? 1.315 4.621 4.456 1.00 92.50 119 THR A N 1
ATOM 952 C CA . THR A 1 119 ? 0.739 5.222 5.669 1.00 92.50 119 THR A CA 1
ATOM 953 C C . THR A 1 119 ? -0.692 4.743 5.901 1.00 92.50 119 THR A C 1
ATOM 955 O O . THR A 1 119 ? -1.074 4.476 7.039 1.00 92.50 119 THR A O 1
ATOM 958 N N . PHE A 1 120 ? -1.476 4.645 4.828 1.00 92.50 120 PHE A N 1
ATOM 959 C CA . PHE A 1 120 ? -2.838 4.128 4.851 1.00 92.50 120 PHE A CA 1
ATOM 960 C C . PHE A 1 120 ? -2.874 2.684 5.351 1.00 92.50 120 PHE A C 1
ATOM 962 O O . PHE A 1 120 ? -3.541 2.413 6.347 1.00 92.50 120 PHE A O 1
ATOM 969 N N . VAL A 1 121 ? -2.096 1.798 4.728 1.00 93.00 121 VAL A N 1
ATOM 970 C CA . VAL A 1 121 ? -2.002 0.386 5.114 1.00 93.00 121 VAL A CA 1
ATOM 971 C C . VAL A 1 121 ? -1.583 0.258 6.567 1.00 93.00 121 VAL A C 1
ATOM 973 O O . VAL A 1 121 ? -2.233 -0.457 7.316 1.00 93.00 121 VAL A O 1
ATOM 976 N N . ARG A 1 122 ? -0.575 1.021 7.007 1.00 93.56 122 ARG A N 1
ATOM 977 C CA . ARG A 1 122 ? -0.148 1.016 8.409 1.00 93.56 122 ARG A CA 1
ATOM 978 C C . ARG A 1 122 ? -1.294 1.349 9.363 1.00 93.56 122 ARG A C 1
ATOM 980 O O . ARG A 1 122 ? -1.413 0.707 10.395 1.00 93.56 122 ARG A O 1
ATOM 987 N N . HIS A 1 123 ? -2.126 2.343 9.042 1.00 90.81 123 HIS A N 1
ATOM 988 C CA . HIS A 1 123 ? -3.277 2.673 9.883 1.00 90.81 123 HIS A CA 1
ATOM 989 C C . HIS A 1 123 ? -4.288 1.535 9.958 1.00 90.81 123 HIS A C 1
ATOM 991 O O . HIS A 1 123 ? -4.744 1.233 11.050 1.00 90.81 123 HIS A O 1
ATOM 997 N N . VAL A 1 124 ? -4.598 0.892 8.834 1.00 91.38 124 VAL A N 1
ATOM 998 C CA . VAL A 1 124 ? -5.508 -0.260 8.814 1.00 91.38 124 VAL A CA 1
ATOM 999 C C . VAL A 1 124 ? -4.913 -1.430 9.608 1.00 91.38 124 VAL A C 1
ATOM 1001 O O . VAL A 1 124 ? -5.586 -1.981 10.471 1.00 91.38 124 VAL A O 1
ATOM 1004 N N . THR A 1 125 ? -3.636 -1.756 9.389 1.00 93.31 125 THR A N 1
ATOM 1005 C CA . THR A 1 125 ? -2.924 -2.826 10.102 1.00 93.31 125 THR A CA 1
ATOM 1006 C C . THR A 1 125 ? -2.899 -2.605 11.611 1.00 93.31 125 THR A C 1
ATOM 1008 O O . THR A 1 125 ? -3.227 -3.526 12.344 1.00 93.31 125 THR A O 1
ATOM 1011 N N . THR A 1 126 ? -2.596 -1.395 12.091 1.00 92.25 126 THR A N 1
ATOM 1012 C CA . THR A 1 126 ? -2.598 -1.101 13.536 1.00 92.25 126 THR A CA 1
ATOM 1013 C C . THR A 1 126 ? -3.955 -1.383 14.187 1.00 92.25 126 THR A C 1
ATOM 1015 O O . THR A 1 126 ? -4.012 -1.868 15.312 1.00 92.25 126 THR A O 1
ATOM 1018 N N . GLU A 1 127 ? -5.051 -1.099 13.489 1.00 90.31 127 GLU A N 1
ATOM 1019 C CA . GLU A 1 127 ? -6.403 -1.307 14.020 1.00 90.31 127 GLU A CA 1
ATOM 1020 C C . GLU A 1 127 ? -6.800 -2.788 13.986 1.00 90.31 127 GLU A C 1
ATOM 1022 O O . GLU A 1 127 ? -7.439 -3.275 14.916 1.00 90.31 127 GLU A O 1
ATOM 1027 N N . ILE A 1 128 ? -6.352 -3.530 12.966 1.00 91.06 128 ILE A N 1
ATOM 1028 C CA . ILE A 1 128 ? -6.483 -4.993 12.910 1.00 91.06 128 ILE A CA 1
ATOM 1029 C C . ILE A 1 128 ? -5.720 -5.643 14.065 1.00 91.06 128 ILE A C 1
ATOM 1031 O O . ILE A 1 128 ? -6.269 -6.500 14.754 1.00 91.06 128 ILE A O 1
ATOM 1035 N N . GLU A 1 129 ? -4.468 -5.242 14.289 1.00 93.38 129 GLU A N 1
ATOM 1036 C CA . GLU A 1 129 ? -3.626 -5.779 15.363 1.00 93.38 129 GLU A CA 1
ATOM 1037 C C . GLU A 1 129 ? -4.208 -5.447 16.741 1.00 93.38 129 GLU A C 1
ATOM 1039 O O . GLU A 1 129 ? -4.242 -6.306 17.621 1.00 93.38 129 GLU A O 1
ATOM 1044 N N . SER A 1 130 ? -4.748 -4.234 16.912 1.00 90.00 130 SER A N 1
ATOM 1045 C CA . SER A 1 130 ? -5.437 -3.838 18.143 1.00 90.00 130 SER A CA 1
ATOM 1046 C C . SER A 1 130 ? -6.715 -4.636 18.401 1.00 90.00 130 SER A C 1
ATOM 1048 O O . SER A 1 130 ? -7.075 -4.799 19.564 1.00 90.00 130 SER A O 1
ATOM 1050 N N . GLU A 1 131 ? -7.425 -5.074 17.359 1.00 88.62 131 GLU A N 1
ATOM 1051 C CA . GLU A 1 131 ? -8.642 -5.878 17.508 1.00 88.62 131 GLU A CA 1
ATOM 1052 C C . GLU A 1 131 ? -8.333 -7.361 17.726 1.00 88.62 131 GLU A C 1
ATOM 1054 O O . GLU A 1 131 ? -8.915 -8.024 18.578 1.00 88.62 131 GLU A O 1
ATOM 1059 N N . THR A 1 132 ? -7.387 -7.891 16.958 1.00 87.69 132 THR A N 1
ATOM 1060 C CA . THR A 1 132 ? -7.047 -9.319 16.979 1.00 87.69 132 THR A CA 1
ATOM 1061 C C . THR A 1 132 ? -6.125 -9.664 18.157 1.00 87.69 132 THR A C 1
ATOM 1063 O O . THR A 1 132 ? -5.912 -10.836 18.460 1.00 87.69 132 THR A O 1
ATOM 1066 N N . GLY A 1 133 ? -5.528 -8.656 18.806 1.00 88.00 133 GLY A N 1
ATOM 1067 C CA . GLY A 1 133 ? -4.542 -8.832 19.878 1.00 88.00 133 GLY A CA 1
ATOM 1068 C C . GLY A 1 133 ? -3.255 -9.527 19.419 1.00 88.00 133 GLY A C 1
ATOM 1069 O O . GLY A 1 133 ? -2.486 -10.008 20.245 1.00 88.00 133 GLY A O 1
ATOM 1070 N N . SER A 1 134 ? -3.038 -9.619 18.106 1.00 87.44 134 SER A N 1
ATOM 1071 C CA . SER A 1 134 ? -1.965 -10.380 17.465 1.00 87.44 134 SER A CA 1
ATOM 1072 C C . SER A 1 134 ? -1.366 -9.576 16.318 1.00 87.44 134 SER A C 1
ATOM 1074 O O . SER A 1 134 ? -2.052 -8.748 15.720 1.00 87.44 134 SER A O 1
ATOM 1076 N N . ALA A 1 135 ? -0.100 -9.843 15.994 1.00 90.50 135 ALA A N 1
ATOM 1077 C CA . ALA A 1 135 ? 0.562 -9.258 14.829 1.00 90.50 135 ALA A CA 1
ATOM 1078 C C . ALA A 1 135 ? -0.166 -9.610 13.521 1.00 90.50 135 ALA A C 1
ATOM 1080 O O . ALA A 1 135 ? -0.794 -10.667 13.407 1.00 90.50 135 ALA A O 1
ATOM 1081 N N . MET A 1 136 ? -0.042 -8.728 12.525 1.00 88.62 136 MET A N 1
ATOM 1082 C CA . MET A 1 136 ? -0.683 -8.882 11.221 1.00 88.62 136 MET A CA 1
ATOM 1083 C C . MET A 1 136 ? -0.380 -10.257 10.592 1.00 88.62 136 MET A C 1
ATOM 1085 O O . MET A 1 136 ? 0.792 -10.577 10.357 1.00 88.62 136 MET A O 1
ATOM 1089 N N . PRO A 1 137 ? -1.404 -11.071 10.271 1.00 85.88 137 PRO A N 1
ATOM 1090 C CA . PRO A 1 137 ? -1.187 -12.364 9.642 1.00 85.88 137 PRO A CA 1
ATOM 1091 C C . PRO A 1 137 ? -0.678 -12.202 8.206 1.00 85.88 137 PRO A C 1
ATOM 1093 O O . PRO A 1 137 ? -0.937 -11.206 7.522 1.00 85.88 137 PRO A O 1
ATOM 1096 N N . LYS A 1 138 ? 0.040 -13.219 7.719 1.00 87.88 138 LYS A N 1
ATOM 1097 C CA . LYS A 1 138 ? 0.440 -13.292 6.311 1.00 87.88 138 LYS A CA 1
ATOM 1098 C C . LYS A 1 138 ? -0.796 -13.578 5.462 1.00 87.88 138 LYS A C 1
ATOM 1100 O O . LYS A 1 138 ? -1.231 -14.722 5.401 1.00 87.88 138 LYS A O 1
ATOM 1105 N N . ILE A 1 139 ? -1.285 -12.552 4.775 1.00 89.94 139 ILE A N 1
ATOM 1106 C CA . ILE A 1 139 ? -2.442 -12.643 3.883 1.00 89.94 139 ILE A CA 1
ATOM 1107 C C . ILE A 1 139 ? -2.113 -13.556 2.697 1.00 89.94 139 ILE A C 1
ATOM 1109 O O . ILE A 1 139 ? -1.146 -13.307 1.969 1.00 89.94 139 ILE A O 1
ATOM 1113 N N . ARG A 1 140 ? -2.908 -14.614 2.505 1.00 85.88 140 ARG A N 1
ATOM 1114 C CA . ARG A 1 140 ? -2.721 -15.581 1.408 1.00 85.88 140 ARG A CA 1
ATOM 1115 C C . ARG A 1 140 ? -3.795 -15.493 0.336 1.00 85.88 140 ARG A C 1
ATOM 1117 O O . ARG A 1 140 ? -3.528 -15.859 -0.803 1.00 85.88 140 ARG A O 1
ATOM 1124 N N . THR A 1 141 ? -4.989 -15.024 0.690 1.00 91.75 141 THR A N 1
ATOM 1125 C CA . THR A 1 141 ? -6.148 -15.002 -0.213 1.00 91.75 141 THR A CA 1
ATOM 1126 C C . THR A 1 141 ? -6.819 -13.637 -0.230 1.00 91.75 141 THR A C 1
ATOM 1128 O O . THR A 1 141 ? -6.790 -12.912 0.766 1.00 91.75 141 THR A O 1
ATOM 1131 N N . GLU A 1 142 ? -7.447 -13.289 -1.352 1.00 90.69 142 GLU A N 1
ATOM 1132 C CA . GLU A 1 142 ? -8.194 -12.033 -1.476 1.00 90.69 142 GLU A CA 1
ATOM 1133 C C . GLU A 1 142 ? -9.329 -11.963 -0.443 1.00 90.69 142 GLU A C 1
ATOM 1135 O O . GLU A 1 142 ? -9.441 -10.971 0.269 1.00 90.69 142 GLU A O 1
ATOM 1140 N N . ALA A 1 143 ? -10.084 -13.049 -0.246 1.00 91.38 143 ALA A N 1
ATOM 1141 C CA . ALA A 1 143 ? -11.164 -13.106 0.746 1.00 91.38 143 ALA A CA 1
ATOM 1142 C C . ALA A 1 143 ? -10.680 -12.829 2.186 1.00 91.38 143 ALA A C 1
ATOM 1144 O O . ALA A 1 143 ? -11.337 -12.127 2.958 1.00 91.38 143 ALA A O 1
ATOM 1145 N N . GLU A 1 144 ? -9.506 -13.347 2.556 1.00 92.19 144 GLU A N 1
ATOM 1146 C CA . GLU A 1 144 ? -8.873 -13.036 3.840 1.00 92.19 144 GLU A CA 1
ATOM 1147 C C . GLU A 1 144 ? -8.504 -11.550 3.932 1.00 92.19 144 GLU A C 1
ATOM 1149 O O . GLU A 1 144 ? -8.750 -10.907 4.955 1.00 92.19 144 GLU A O 1
ATOM 1154 N N . ALA A 1 145 ? -7.964 -10.983 2.851 1.00 92.00 145 ALA A N 1
ATOM 1155 C CA . ALA A 1 145 ? -7.609 -9.574 2.787 1.00 92.00 145 ALA A CA 1
ATOM 1156 C C . ALA A 1 145 ? -8.833 -8.661 2.941 1.00 92.00 145 ALA A C 1
ATOM 1158 O O . ALA A 1 145 ? -8.735 -7.668 3.662 1.00 92.00 145 ALA A O 1
ATOM 1159 N N . GLU A 1 146 ? -9.969 -8.995 2.318 1.00 91.50 146 GLU A N 1
ATOM 1160 C CA . GLU A 1 146 ? -11.237 -8.264 2.474 1.00 91.50 146 GLU A CA 1
ATOM 1161 C C . GLU A 1 146 ? -11.735 -8.310 3.9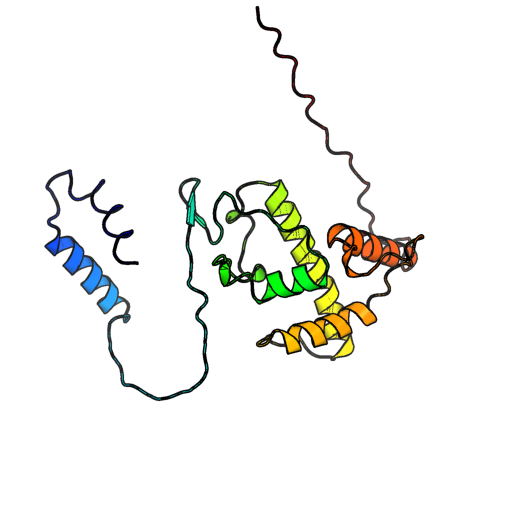15 1.00 91.50 146 GLU A C 1
ATOM 1163 O O . GLU A 1 146 ? -12.096 -7.278 4.484 1.00 91.50 146 GLU A O 1
ATOM 1168 N N . LYS A 1 147 ? -11.717 -9.496 4.534 1.00 92.25 147 LYS A N 1
ATOM 1169 C CA . LYS A 1 147 ? -12.157 -9.676 5.920 1.00 92.25 147 LYS A CA 1
ATOM 1170 C C . LYS A 1 147 ? -11.316 -8.839 6.883 1.00 92.25 147 LYS A C 1
ATOM 1172 O O . LYS A 1 147 ? -11.866 -8.121 7.717 1.00 92.25 147 LYS A O 1
ATOM 1177 N N . LEU A 1 148 ? -9.991 -8.906 6.758 1.00 92.31 148 LEU A N 1
ATOM 1178 C CA . LEU A 1 148 ? -9.067 -8.115 7.574 1.00 92.31 148 LEU A CA 1
ATOM 1179 C C . LEU A 1 148 ? -9.263 -6.616 7.336 1.00 92.31 148 LEU A C 1
ATOM 1181 O O . LEU A 1 148 ? -9.310 -5.834 8.285 1.00 92.31 148 LEU A O 1
ATOM 1185 N N . PHE A 1 149 ? -9.449 -6.214 6.081 1.00 91.12 149 PHE A N 1
ATOM 1186 C CA . PHE A 1 149 ? -9.732 -4.830 5.733 1.00 91.12 149 PHE A CA 1
ATOM 1187 C C . PHE A 1 149 ? -11.017 -4.314 6.393 1.00 91.12 149 PHE A C 1
ATOM 1189 O O . PHE A 1 149 ? -11.008 -3.233 6.983 1.00 91.12 149 PHE A O 1
ATOM 1196 N N . ALA A 1 150 ? -12.100 -5.095 6.353 1.00 88.81 150 ALA A N 1
ATOM 1197 C CA . ALA A 1 150 ? -13.364 -4.744 6.992 1.00 88.81 150 ALA A CA 1
ATOM 1198 C C . ALA A 1 150 ? -13.207 -4.557 8.510 1.00 88.81 150 ALA A C 1
ATOM 1200 O O . ALA A 1 150 ? -13.725 -3.587 9.061 1.00 88.81 150 ALA A O 1
ATOM 1201 N N . ILE A 1 151 ? -12.440 -5.429 9.176 1.00 88.56 151 ILE A N 1
ATOM 1202 C CA . ILE A 1 151 ? -12.116 -5.296 10.606 1.00 88.56 151 ILE A CA 1
ATOM 1203 C C . ILE A 1 151 ? -11.413 -3.959 10.876 1.00 88.56 151 ILE A C 1
ATOM 1205 O O . ILE A 1 151 ? -11.863 -3.180 11.718 1.00 88.56 151 ILE A O 1
ATOM 1209 N N . GLY A 1 152 ? -10.346 -3.664 10.128 1.00 86.56 152 GLY A N 1
ATOM 1210 C CA . GLY A 1 152 ? -9.572 -2.439 10.316 1.00 86.56 152 GLY A CA 1
ATOM 1211 C C . GLY A 1 152 ? -10.393 -1.173 10.057 1.00 86.56 152 GLY A C 1
ATOM 1212 O O . GLY A 1 152 ? -10.375 -0.245 10.864 1.00 86.56 152 GLY A O 1
ATOM 1213 N N . ILE A 1 153 ? -11.158 -1.130 8.962 1.00 85.19 153 ILE A N 1
ATOM 1214 C CA . ILE A 1 153 ? -11.986 0.033 8.606 1.00 85.19 153 ILE A CA 1
ATOM 1215 C C . ILE A 1 153 ? -13.115 0.276 9.606 1.00 85.19 153 ILE A C 1
ATOM 1217 O O . ILE A 1 153 ? -13.362 1.431 9.942 1.00 85.19 153 ILE A O 1
ATOM 1221 N N . ASN A 1 154 ? -13.777 -0.768 10.107 1.00 84.75 154 ASN A N 1
ATOM 1222 C CA . ASN A 1 154 ? -14.870 -0.605 11.070 1.00 84.75 154 ASN A CA 1
ATOM 1223 C C . ASN A 1 154 ? -14.389 -0.041 12.417 1.00 84.75 154 ASN A C 1
ATOM 1225 O O . ASN A 1 154 ? -15.136 0.661 13.098 1.00 84.75 154 ASN A O 1
ATOM 1229 N N . ARG A 1 155 ? -13.137 -0.319 12.796 1.00 81.81 155 ARG A N 1
ATOM 1230 C CA . ARG A 1 155 ? -12.492 0.221 14.004 1.00 81.81 155 ARG A CA 1
ATOM 1231 C C . ARG A 1 155 ? -12.017 1.662 13.834 1.00 81.81 155 ARG A C 1
ATOM 1233 O O . ARG A 1 155 ? -12.014 2.437 14.794 1.00 81.81 155 ARG A O 1
ATOM 1240 N N . LEU A 1 156 ? -11.655 2.047 12.612 1.00 79.75 156 LEU A N 1
ATOM 1241 C CA . LEU A 1 156 ? -11.229 3.405 12.307 1.00 79.75 156 LEU A CA 1
ATOM 1242 C C . LEU A 1 156 ? -12.377 4.388 12.533 1.00 79.75 156 LEU A C 1
ATOM 1244 O O . LEU A 1 156 ? -13.326 4.474 11.757 1.00 79.75 156 LEU A O 1
ATOM 1248 N N . LYS A 1 157 ? -12.231 5.215 13.570 1.00 70.06 157 LYS A N 1
ATOM 1249 C CA . LYS A 1 157 ? -13.095 6.373 13.826 1.00 70.06 157 LYS A CA 1
ATOM 1250 C C . LYS A 1 157 ? -12.837 7.454 12.773 1.00 70.06 157 LYS A C 1
ATOM 1252 O O . LYS A 1 157 ? -12.171 8.452 13.040 1.00 70.06 157 LYS A O 1
ATOM 1257 N N . LEU A 1 158 ? -13.305 7.236 11.547 1.00 69.69 158 LEU A N 1
ATOM 1258 C CA . LEU A 1 158 ? -13.274 8.242 10.492 1.00 69.69 158 LEU A CA 1
ATOM 1259 C C . LEU A 1 158 ? -14.283 9.338 10.831 1.00 69.69 158 LEU A C 1
ATOM 1261 O O . LEU A 1 158 ? -15.426 9.049 11.181 1.00 69.69 158 LEU A O 1
ATOM 1265 N N . LEU A 1 159 ? -13.871 10.604 10.722 1.00 58.84 159 LEU A N 1
ATOM 1266 C CA . LEU A 1 159 ? -14.823 11.697 10.881 1.00 58.84 159 LEU A CA 1
ATOM 1267 C C . LEU A 1 159 ? -15.916 11.600 9.806 1.00 58.84 159 LEU A C 1
ATOM 1269 O O . LEU A 1 159 ? -15.597 11.343 8.637 1.00 58.84 159 LEU A O 1
ATOM 1273 N N . PRO A 1 160 ? -17.187 11.854 10.170 1.00 53.62 160 PRO A N 1
ATOM 1274 C CA . PRO A 1 160 ? -18.260 11.946 9.199 1.00 53.62 160 PRO A CA 1
ATOM 1275 C C . PRO A 1 160 ? -17.897 12.996 8.154 1.00 53.62 160 PRO A C 1
ATOM 1277 O O . PRO A 1 160 ? -17.578 14.143 8.470 1.00 53.62 160 PRO A O 1
ATOM 1280 N N . THR A 1 161 ? -17.927 12.611 6.884 1.00 51.47 161 THR A N 1
ATOM 1281 C CA . THR A 1 161 ? -17.787 13.596 5.815 1.00 51.47 161 THR A CA 1
ATOM 1282 C C . THR A 1 161 ? -19.122 14.333 5.694 1.00 51.47 161 THR A C 1
ATOM 1284 O O . THR A 1 161 ? -20.165 13.691 5.679 1.00 51.47 161 THR A O 1
ATOM 1287 N N . ILE A 1 162 ? -19.103 15.665 5.557 1.00 45.31 162 ILE A N 1
ATOM 1288 C CA . ILE A 1 162 ? -20.296 16.545 5.463 1.00 45.31 162 ILE A CA 1
ATOM 1289 C C . ILE A 1 162 ? -21.302 16.099 4.372 1.00 45.31 162 ILE A C 1
ATOM 1291 O O . ILE A 1 162 ? -22.457 16.511 4.370 1.00 45.31 162 ILE A O 1
ATOM 1295 N N . ARG A 1 163 ? -20.891 15.233 3.438 1.00 48.66 163 ARG A N 1
ATOM 1296 C CA . 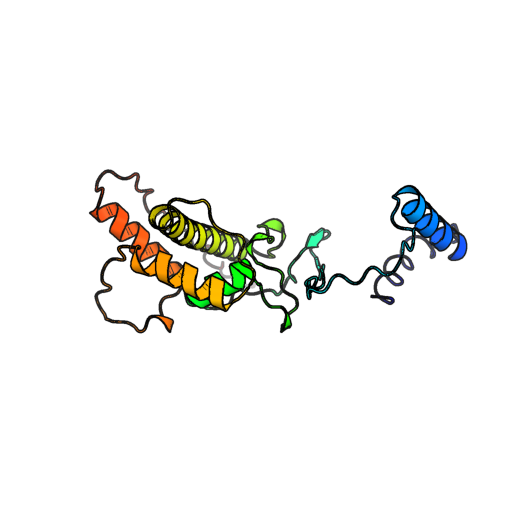ARG A 1 163 ? -21.782 14.550 2.493 1.00 48.66 163 ARG A CA 1
ATOM 1297 C C . ARG A 1 163 ? -21.544 13.047 2.592 1.00 48.66 163 ARG A C 1
ATOM 1299 O O . ARG A 1 163 ? -20.399 12.621 2.428 1.00 48.66 163 ARG A O 1
ATOM 1306 N N . ALA A 1 164 ? -22.609 12.268 2.781 1.00 42.06 164 ALA A N 1
ATOM 1307 C CA . ALA A 1 164 ? -22.589 10.820 2.600 1.00 42.06 164 ALA A CA 1
ATOM 1308 C C . ALA A 1 164 ? -22.156 10.523 1.157 1.00 42.06 164 ALA A C 1
ATOM 1310 O O . ALA A 1 164 ? -22.914 10.720 0.208 1.00 42.06 164 ALA A O 1
ATOM 1311 N N . ARG A 1 165 ? -20.895 10.144 0.963 1.00 48.81 165 ARG A N 1
ATOM 1312 C CA . ARG A 1 165 ? -20.377 9.733 -0.343 1.00 48.81 165 ARG A CA 1
ATOM 1313 C C . ARG A 1 165 ? -20.120 8.238 -0.296 1.00 48.81 165 ARG A C 1
ATOM 1315 O O . ARG A 1 165 ? -19.584 7.736 0.687 1.00 48.81 165 ARG A O 1
ATOM 1322 N N . ARG A 1 166 ? -20.543 7.548 -1.358 1.00 52.00 166 ARG A N 1
ATOM 1323 C CA . ARG A 1 166 ? -20.391 6.100 -1.549 1.00 52.00 166 ARG A CA 1
ATOM 1324 C C . ARG A 1 166 ? -18.937 5.703 -1.271 1.00 52.00 166 ARG A C 1
ATOM 1326 O O . ARG A 1 166 ? -18.029 6.361 -1.775 1.00 52.00 166 ARG A O 1
ATOM 1333 N N . GLY A 1 167 ? -18.722 4.658 -0.470 1.00 44.53 167 GLY A N 1
ATOM 1334 C CA . GLY A 1 167 ? -17.388 4.213 -0.033 1.00 44.53 167 GLY A CA 1
ATOM 1335 C C . GLY A 1 167 ? -16.402 3.949 -1.180 1.00 44.53 167 GLY A C 1
ATOM 1336 O O . GLY A 1 167 ? -15.209 4.164 -1.004 1.00 44.53 167 GLY A O 1
ATOM 1337 N N . SER A 1 168 ? -16.908 3.632 -2.378 1.00 47.12 168 SER A N 1
ATOM 1338 C CA . SER A 1 168 ? -16.149 3.483 -3.631 1.00 47.12 168 SER A CA 1
ATOM 1339 C C . SER A 1 168 ? -15.569 4.785 -4.208 1.00 47.12 168 SER A C 1
ATOM 1341 O O . SER A 1 168 ? -14.839 4.759 -5.193 1.00 47.12 168 SER A O 1
ATOM 1343 N N . GLN A 1 169 ? -15.895 5.948 -3.632 1.00 49.81 169 GLN A N 1
ATOM 1344 C CA . GLN A 1 169 ? -15.451 7.264 -4.112 1.00 49.81 169 GLN A CA 1
ATOM 1345 C C . GLN A 1 169 ? -14.460 7.951 -3.162 1.00 49.81 169 GLN A C 1
ATOM 1347 O O . GLN A 1 169 ? -13.944 9.033 -3.464 1.00 49.81 169 GLN A O 1
ATOM 1352 N N . LEU A 1 170 ? -14.192 7.359 -1.996 1.00 64.06 170 LEU A N 1
ATOM 1353 C CA . LEU A 1 170 ? -13.123 7.829 -1.127 1.00 64.06 170 LEU A CA 1
ATOM 1354 C C . LEU A 1 170 ? -11.808 7.399 -1.760 1.00 64.06 170 LEU A C 1
ATOM 1356 O O . LEU A 1 170 ? -11.526 6.221 -1.826 1.00 64.06 170 LEU A O 1
ATOM 1360 N N . GLN A 1 171 ? -10.997 8.338 -2.235 1.00 76.50 171 GLN A N 1
ATOM 1361 C CA . GLN A 1 171 ? -9.609 8.031 -2.575 1.00 76.50 171 GLN A CA 1
ATOM 1362 C C . GLN A 1 171 ? -8.792 7.842 -1.290 1.00 76.50 171 GLN A C 1
ATOM 1364 O O . GLN A 1 171 ? -9.102 8.443 -0.255 1.00 76.50 171 GLN A O 1
ATOM 1369 N N . VAL A 1 172 ? -7.696 7.082 -1.361 1.00 78.12 172 VAL A N 1
ATOM 1370 C CA . VAL A 1 172 ? -6.749 6.892 -0.239 1.00 78.12 172 VAL A CA 1
ATOM 1371 C C . VAL A 1 172 ? -6.322 8.227 0.397 1.00 78.12 172 VAL A C 1
ATOM 1373 O O . VAL A 1 172 ? -6.254 8.357 1.620 1.00 78.12 172 VAL A O 1
ATOM 1376 N N . SER A 1 173 ? -6.105 9.259 -0.422 1.00 77.44 173 SER A N 1
ATOM 1377 C CA . SER A 1 173 ? -5.755 10.614 0.024 1.00 77.44 173 SER A CA 1
ATOM 1378 C C . SER A 1 173 ? -6.826 11.241 0.929 1.00 77.44 173 SER A C 1
ATOM 1380 O O . SER A 1 173 ? -6.512 11.852 1.955 1.00 77.44 173 SER A O 1
ATOM 1382 N N . MET A 1 174 ? -8.101 11.052 0.585 1.00 75.50 174 MET A N 1
ATOM 1383 C CA . MET A 1 174 ? -9.245 11.529 1.359 1.00 75.50 174 MET A CA 1
ATOM 1384 C C . MET A 1 174 ? -9.424 10.734 2.647 1.00 75.50 174 MET A C 1
ATOM 1386 O O . MET A 1 174 ? -9.658 11.337 3.693 1.00 75.50 174 MET A O 1
ATOM 1390 N N . PHE A 1 175 ? -9.246 9.413 2.597 1.00 79.88 175 PHE A N 1
ATOM 1391 C CA . PHE A 1 175 ? -9.236 8.571 3.791 1.00 79.88 175 PHE A CA 1
ATOM 1392 C C . PHE A 1 175 ? -8.185 9.059 4.804 1.00 79.88 175 PHE A C 1
ATOM 1394 O O . PHE A 1 175 ? -8.504 9.322 5.963 1.00 79.88 175 PHE A O 1
ATOM 1401 N N . LEU A 1 176 ? -6.940 9.273 4.361 1.00 82.31 176 LEU A N 1
ATOM 1402 C CA . LEU A 1 176 ? -5.863 9.746 5.236 1.00 82.31 176 LEU A CA 1
ATOM 1403 C C . LEU A 1 176 ? -6.162 11.119 5.833 1.00 82.31 176 LEU A C 1
ATOM 1405 O O . LEU A 1 176 ? -5.798 11.386 6.979 1.00 82.31 176 LEU A O 1
ATOM 1409 N N . ARG A 1 177 ? -6.816 11.995 5.066 1.00 82.88 177 ARG A N 1
ATOM 1410 C CA . ARG A 1 177 ? -7.268 13.295 5.562 1.00 82.88 177 ARG A CA 1
ATOM 1411 C C . ARG A 1 177 ? -8.240 13.125 6.732 1.00 82.88 177 ARG A C 1
ATOM 1413 O O . ARG A 1 177 ? -8.003 13.728 7.773 1.00 82.88 177 ARG A O 1
ATOM 1420 N N . LEU A 1 178 ? -9.247 12.260 6.597 1.00 82.00 178 LEU A N 1
ATOM 1421 C CA . LEU A 1 178 ? -10.231 11.996 7.654 1.00 82.00 178 LEU A CA 1
ATOM 1422 C C . LEU A 1 178 ? -9.594 11.372 8.902 1.00 82.00 178 LEU A C 1
ATOM 1424 O O . LEU A 1 178 ? -9.901 11.799 10.010 1.00 82.00 178 LEU A O 1
ATOM 1428 N N . VAL A 1 179 ? -8.659 10.427 8.742 1.00 82.31 179 VAL A N 1
ATOM 1429 C CA . VAL A 1 179 ? -7.911 9.846 9.875 1.00 82.31 179 VAL A CA 1
ATOM 1430 C C . VAL A 1 179 ? -7.103 10.917 10.615 1.00 82.31 179 VAL A C 1
ATOM 1432 O O . VAL A 1 179 ? -7.078 10.944 11.845 1.00 82.31 179 VAL A O 1
ATOM 1435 N N . ARG A 1 180 ? -6.433 11.819 9.886 1.00 81.94 180 ARG A N 1
ATOM 1436 C CA . ARG A 1 180 ? -5.654 12.915 10.491 1.00 81.94 180 ARG A CA 1
ATOM 1437 C C . ARG A 1 180 ? -6.552 13.915 11.214 1.00 81.94 180 ARG A C 1
ATOM 1439 O O . ARG A 1 180 ? -6.210 14.340 12.314 1.00 81.94 180 ARG A O 1
ATOM 1446 N N . GLU A 1 181 ? -7.681 14.279 10.612 1.00 81.31 181 GLU A N 1
ATOM 1447 C CA . GLU A 1 181 ? -8.665 15.172 11.227 1.00 81.31 181 GLU A CA 1
ATOM 1448 C C . GLU A 1 181 ? -9.253 14.531 12.501 1.00 81.31 181 GLU A C 1
ATOM 1450 O O . GLU A 1 181 ? -9.265 15.180 13.545 1.00 81.31 181 GLU A O 1
ATOM 1455 N N . ALA A 1 182 ? -9.615 13.242 12.476 1.00 80.19 182 ALA A N 1
ATOM 1456 C CA . ALA A 1 182 ? -10.114 12.511 13.646 1.00 80.19 182 ALA A CA 1
ATOM 1457 C C . ALA A 1 182 ? -9.097 12.477 14.796 1.00 80.19 182 ALA A C 1
ATOM 1459 O O . ALA A 1 182 ? -9.436 12.756 15.945 1.00 80.19 182 ALA A O 1
ATOM 1460 N N . LYS A 1 183 ? -7.821 12.208 14.485 1.00 80.31 183 LYS A N 1
ATOM 1461 C CA . LYS A 1 183 ? -6.733 12.232 15.477 1.00 80.31 183 LYS A CA 1
ATOM 1462 C C . LYS A 1 183 ? -6.523 13.616 16.085 1.00 80.31 183 LYS A C 1
ATOM 1464 O O . LYS A 1 183 ? -6.242 13.708 17.274 1.00 80.31 183 LYS A O 1
ATOM 1469 N N . LYS A 1 184 ? -6.681 14.682 15.295 1.00 79.50 184 LYS A N 1
ATOM 1470 C CA . LYS A 1 184 ? -6.598 16.065 15.784 1.00 79.50 184 LYS A CA 1
ATOM 1471 C C . LYS A 1 184 ? -7.772 16.422 16.700 1.00 79.50 184 LYS A C 1
ATOM 1473 O O . LYS A 1 184 ? -7.566 17.124 17.681 1.00 79.50 184 LYS A O 1
ATOM 1478 N N . VAL A 1 185 ? -8.979 15.937 16.403 1.00 78.75 185 VAL A N 1
ATOM 1479 C CA . VAL A 1 185 ? -10.144 16.107 17.290 1.00 78.75 185 VAL A CA 1
ATOM 1480 C C . VAL A 1 185 ? -9.937 15.354 18.607 1.00 78.75 185 VAL A C 1
ATOM 1482 O O . VAL A 1 185 ? -10.188 15.914 19.667 1.00 78.75 185 VAL A O 1
ATOM 1485 N N . ALA A 1 186 ? -9.430 14.118 18.554 1.00 80.19 186 ALA A N 1
ATOM 1486 C CA . ALA A 1 186 ? -9.166 13.307 19.745 1.00 80.19 186 ALA A CA 1
ATOM 1487 C C . ALA A 1 186 ? -7.994 13.829 20.600 1.00 80.19 186 ALA A C 1
ATOM 1489 O O . ALA A 1 186 ? -7.983 13.637 21.811 1.00 80.19 186 ALA A O 1
ATOM 1490 N N . ASN A 1 187 ? -7.004 14.481 19.983 1.00 80.69 187 ASN A N 1
ATOM 1491 C CA . ASN A 1 187 ? -5.887 15.113 20.676 1.00 80.69 187 ASN A CA 1
ATOM 1492 C C . ASN A 1 187 ? -5.544 16.470 20.025 1.00 80.69 187 ASN A C 1
ATOM 1494 O O . ASN A 1 187 ? -4.744 16.515 19.082 1.00 80.69 187 ASN A O 1
ATOM 1498 N N . PRO A 1 188 ? -6.096 17.583 20.544 1.00 72.81 188 PRO A N 1
ATOM 1499 C CA . PRO A 1 188 ? -5.851 18.928 20.016 1.00 72.81 188 PRO A CA 1
ATOM 1500 C C . PRO A 1 188 ? -4.377 19.360 20.064 1.00 72.81 188 PRO A C 1
ATOM 1502 O O . PRO A 1 188 ? -3.952 20.173 19.245 1.00 72.81 188 PRO A O 1
ATOM 1505 N N . ASN A 1 189 ? -3.593 18.781 20.981 1.00 74.81 189 ASN A N 1
ATOM 1506 C CA . ASN A 1 189 ? -2.166 19.056 21.166 1.00 74.81 189 ASN A CA 1
ATOM 1507 C C . ASN A 1 189 ? -1.261 18.143 20.320 1.00 74.81 189 ASN A C 1
ATOM 1509 O O . ASN A 1 189 ? -0.034 18.227 20.411 1.00 74.81 189 ASN A O 1
ATOM 1513 N N . ALA A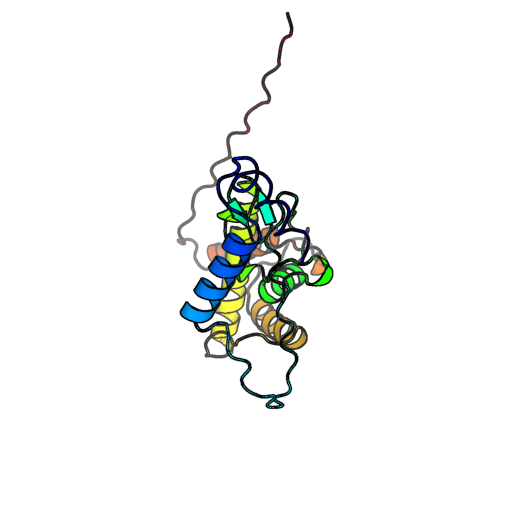 1 190 ? -1.829 17.257 19.494 1.00 70.94 190 ALA A N 1
ATOM 1514 C CA . ALA A 1 190 ? -1.045 16.417 18.601 1.00 70.94 190 ALA A CA 1
ATOM 1515 C C . ALA A 1 190 ? -0.204 17.280 17.647 1.00 70.94 190 ALA A C 1
ATOM 1517 O O . ALA A 1 190 ? -0.685 18.255 17.065 1.00 70.94 190 ALA A O 1
ATOM 1518 N N . ARG A 1 191 ? 1.067 16.898 17.459 1.00 64.38 191 ARG A N 1
ATOM 1519 C CA . ARG A 1 191 ? 2.032 17.625 16.623 1.00 64.38 191 ARG A CA 1
ATOM 1520 C C . ARG A 1 191 ? 1.482 17.825 15.206 1.00 64.38 191 ARG A C 1
ATOM 1522 O O . ARG A 1 191 ? 1.487 16.916 14.380 1.00 64.38 191 ARG A O 1
ATOM 1529 N N . SER A 1 192 ? 1.041 19.045 14.921 1.00 59.12 192 SER A N 1
ATOM 1530 C CA . SER A 1 192 ? 0.582 19.485 13.608 1.00 59.12 192 SER A CA 1
ATOM 1531 C C . SER A 1 192 ? 1.766 20.084 12.854 1.00 59.12 192 SER A C 1
ATOM 1533 O O . SER A 1 192 ? 2.314 21.102 13.273 1.00 59.12 192 SER A O 1
ATOM 1535 N N . VAL A 1 193 ? 2.162 19.481 11.730 1.00 61.56 193 VAL A N 1
ATOM 1536 C CA . VAL A 1 193 ? 3.099 20.143 10.815 1.00 61.56 193 VAL A CA 1
ATOM 1537 C C . VAL A 1 193 ? 2.305 21.211 10.058 1.00 61.56 193 VAL A C 1
ATOM 1539 O O . VAL A 1 193 ? 1.355 20.852 9.356 1.00 61.56 193 VAL A O 1
ATOM 1542 N N . PRO A 1 194 ? 2.641 22.507 10.188 1.00 53.06 194 PRO A N 1
ATOM 1543 C CA . PRO A 1 194 ? 1.924 23.555 9.480 1.00 53.06 194 PRO A CA 1
ATOM 1544 C C . PRO A 1 194 ? 1.984 23.294 7.974 1.00 53.06 194 PRO A C 1
ATOM 1546 O O . PRO A 1 194 ? 3.042 22.990 7.414 1.00 53.06 194 PRO A O 1
ATOM 1549 N N . PHE A 1 195 ? 0.828 23.389 7.316 1.00 53.59 195 PHE A N 1
ATOM 1550 C CA . PHE A 1 195 ? 0.728 23.190 5.878 1.00 53.59 195 PHE A CA 1
ATOM 1551 C C . PHE A 1 195 ? 1.597 24.223 5.153 1.00 53.59 195 PHE A C 1
ATOM 1553 O O . PHE A 1 195 ? 1.288 25.413 5.118 1.00 53.59 195 PHE A O 1
ATOM 1560 N N . ARG A 1 196 ? 2.694 23.766 4.546 1.00 59.69 196 ARG A N 1
ATOM 1561 C CA . ARG A 1 196 ? 3.537 24.597 3.686 1.00 59.69 196 ARG A CA 1
ATOM 1562 C C . ARG A 1 196 ? 3.025 24.474 2.253 1.00 59.69 196 ARG A C 1
ATOM 1564 O O . ARG A 1 196 ? 3.169 23.417 1.638 1.00 59.69 196 ARG A O 1
ATOM 1571 N N . LYS A 1 197 ? 2.447 25.552 1.703 1.00 49.59 197 LYS A N 1
ATOM 1572 C CA . LYS A 1 197 ? 2.121 25.624 0.267 1.00 49.59 197 LYS A CA 1
ATOM 1573 C C . LYS A 1 197 ? 3.380 25.280 -0.535 1.00 49.59 197 LYS A C 1
ATOM 1575 O O . LYS A 1 197 ? 4.406 25.949 -0.407 1.00 49.59 197 LYS A O 1
ATOM 1580 N N . ARG A 1 198 ? 3.310 24.245 -1.377 1.00 63.56 198 ARG A N 1
ATOM 1581 C CA . ARG A 1 198 ? 4.356 23.981 -2.375 1.00 63.56 198 ARG A CA 1
ATOM 1582 C C . ARG A 1 198 ? 4.434 25.191 -3.308 1.00 63.56 198 ARG A C 1
ATOM 1584 O O . ARG A 1 198 ? 3.415 25.576 -3.880 1.00 63.56 198 ARG A O 1
ATOM 1591 N N . LYS A 1 199 ? 5.629 25.771 -3.479 1.00 61.00 199 LYS A N 1
ATOM 1592 C CA . LYS A 1 199 ? 5.880 26.757 -4.539 1.00 61.00 199 LYS A CA 1
ATOM 1593 C C . LYS A 1 199 ? 5.572 26.078 -5.877 1.00 61.00 199 LYS A C 1
ATOM 1595 O O . LYS A 1 199 ? 6.284 25.158 -6.273 1.00 61.00 199 LYS A O 1
ATOM 1600 N N . ARG A 1 200 ? 4.491 26.488 -6.546 1.00 54.81 200 ARG A N 1
ATOM 1601 C CA . ARG A 1 200 ? 4.295 26.176 -7.965 1.00 54.81 200 ARG A CA 1
ATOM 1602 C C . ARG A 1 200 ? 5.377 26.936 -8.722 1.00 54.81 200 ARG A C 1
ATOM 1604 O O . ARG A 1 200 ? 5.432 28.159 -8.626 1.00 54.81 200 ARG A O 1
ATOM 1611 N N . VAL A 1 201 ? 6.238 26.218 -9.436 1.00 57.53 201 VAL A N 1
ATOM 1612 C CA . VAL A 1 201 ? 7.078 26.842 -10.458 1.00 57.53 201 VAL A CA 1
ATOM 1613 C C . VAL A 1 201 ? 6.115 27.312 -11.544 1.00 57.53 201 VAL A C 1
ATOM 1615 O O . VAL A 1 201 ? 5.383 26.505 -12.115 1.00 57.53 201 VAL A O 1
ATOM 1618 N N . LYS A 1 202 ? 6.027 28.629 -11.731 1.00 52.53 202 LYS A N 1
ATOM 1619 C CA . LYS A 1 202 ? 5.295 29.234 -12.844 1.00 52.53 202 LYS A CA 1
ATOM 1620 C C . LYS A 1 202 ? 6.060 28.819 -14.111 1.00 52.53 202 LYS A C 1
ATOM 1622 O O . LYS A 1 202 ? 7.274 29.026 -14.115 1.00 52.53 202 LYS A O 1
ATOM 1627 N N . PRO A 1 203 ? 5.437 28.190 -15.123 1.00 51.22 203 PRO A N 1
ATOM 1628 C CA . PRO A 1 203 ? 6.123 27.980 -16.391 1.00 51.22 203 PRO A CA 1
ATOM 1629 C C . PRO A 1 203 ? 6.542 29.362 -16.897 1.00 51.22 203 PRO A C 1
ATOM 1631 O O . PRO A 1 203 ? 5.708 30.264 -16.991 1.00 51.22 203 PRO A O 1
ATOM 1634 N N . GLY A 1 204 ? 7.850 29.560 -17.060 1.00 48.62 204 GLY A N 1
ATOM 1635 C CA . GLY A 1 204 ? 8.391 30.808 -17.578 1.00 48.62 204 GLY A CA 1
ATOM 1636 C C . GLY A 1 204 ? 7.849 31.024 -18.982 1.00 48.62 204 GLY A C 1
ATOM 1637 O O . GLY A 1 204 ? 7.838 30.091 -19.782 1.00 48.62 204 GLY A O 1
ATOM 1638 N N . ASN A 1 205 ? 7.373 32.235 -19.261 1.00 44.94 205 ASN A N 1
ATOM 1639 C CA . ASN A 1 205 ? 7.108 32.656 -20.625 1.00 44.94 205 ASN A CA 1
ATOM 1640 C C . ASN A 1 205 ? 8.439 32.597 -21.380 1.00 44.94 205 ASN A C 1
ATOM 1642 O O . ASN A 1 205 ? 9.325 33.413 -21.132 1.00 44.94 205 ASN A O 1
ATOM 1646 N N . THR A 1 206 ? 8.586 31.618 -22.266 1.00 42.16 206 THR A N 1
ATOM 1647 C CA . THR A 1 206 ? 9.565 31.685 -23.346 1.00 42.16 206 THR A CA 1
ATOM 1648 C C . THR A 1 206 ? 9.078 32.773 -24.293 1.00 42.16 206 THR A C 1
ATOM 1650 O O . THR A 1 206 ? 8.215 32.529 -25.133 1.00 42.16 206 THR A O 1
ATOM 1653 N N . THR A 1 207 ? 9.569 33.995 -24.106 1.00 43.84 207 THR A N 1
ATOM 1654 C CA . THR A 1 207 ? 9.565 34.987 -25.178 1.00 43.84 207 THR A CA 1
ATOM 1655 C C . THR A 1 207 ? 10.604 34.515 -26.183 1.00 43.84 207 THR A C 1
ATOM 1657 O O . THR A 1 207 ? 11.775 34.359 -25.840 1.00 43.84 207 THR A O 1
ATOM 1660 N N . VAL A 1 208 ? 10.131 34.180 -27.376 1.00 44.16 208 VAL A N 1
ATOM 1661 C CA . VAL A 1 208 ? 10.958 33.922 -28.550 1.00 44.16 208 VAL A CA 1
ATOM 1662 C C . VAL A 1 208 ? 11.230 35.292 -29.164 1.00 44.16 208 VAL A C 1
ATOM 1664 O O . VAL A 1 208 ? 10.279 35.961 -29.564 1.00 44.16 208 VAL A O 1
ATOM 1667 N N . GLU A 1 209 ? 12.491 35.704 -29.180 1.00 42.94 209 GLU A N 1
ATOM 1668 C CA . GLU A 1 209 ? 13.045 36.631 -30.173 1.00 42.94 209 GLU A CA 1
ATOM 1669 C C . GLU A 1 209 ? 14.219 35.925 -30.851 1.00 42.94 209 GLU A C 1
ATOM 1671 O O . GLU A 1 209 ? 14.980 35.239 -30.125 1.00 42.94 209 GLU A O 1
#

Secondary structure (DSSP, 8-state):
--HHHHHHHIIIIITTTSS-HHHHHHHHHHHHHHTT---------------------EEETTEEESS-TT-------HHHHHHHHHH-BTTTTBPPGGG--GGG-SSHHHHHHHHHHHHHHHHHHHHHHHHHSSPPP---SHHHHHHHHHHHHHHS-PPPPSS---GGG--HHHHHHHHHHHHHHH-TTS-PPP-------PPP-----